Protein 4RKF (pdb70)

Sequence (343 aa):
QNFDYMMFKLLIIGNSSSVGKTSFLFRYADDDSSFTSAFVSTVGIDFKVKTVFRRHDKRVKLQIWDTAGLEERYRTITTAYYRGAMMGFILMMYDVTNEEDDSFNSVQQDWVTQIKKTYSSWDNAQVILVGNKCDMMEDDQQRVISFERGRQLADQLGVEFFETSAKENVNVKKAVFERLVDIICDKMQNFDYMMFKLLIIGNSSSVGKTSFLFRYADDSSFTSSAFVSSTVGIDFKVKTVFRRHDDKRVKLQQIWDTAGLERYRTITTTAYYRGAMMGFILMYDVTNEEDDSFNSVQDWVTQQIKTYSWDNAQVILVGNKCDMMEEDQRVISFERGRQLADQLGVEFFETSAKENVNVKAVFERLVDIICDKMS

Structure (mmCIF, N/CA/C/O backbone):
data_4RKF
#
_entry.id   4RKF
#
_cell.length_a   37.230
_cell.length_b   80.470
_cell.length_c   123.940
_cell.angle_alpha   90.00
_cell.angle_beta   90.00
_cell.angle_gamma   90.00
#
_symmetry.space_group_name_H-M   'P 21 21 21'
#
loop_
_entity.id
_entity.type
_entity.pdbx_description
1 polymer 'Ras-related protein Rab-3'
2 non-polymer 'PHOSPHOAMINOPHOSPHONIC ACID-GUANYLATE ESTER'
3 non-polymer 'MAGNESIUM ION'
4 non-polymer 'PENTAETHYLENE GLYCOL'
5 water water
#
loop_
_atom_site.group_PDB
_atom_site.id
_atom_site.type_symbol
_atom_site.label_atom_id
_atom_site.label_alt_id
_atom_site.label_comp_id
_atom_site.label_asym_id
_atom_site.label_entity_id
_atom_site.label_seq_id
_atom_site.pdbx_PDB_ins_code
_atom_site.Cartn_x
_atom_site.Cartn_y
_atom_site.Cartn_z
_atom_site.occupancy
_atom_site.B_iso_or_equiv
_atom_site.auth_seq_id
_atom_site.auth_comp_id
_atom_site.auth_asym_id
_atom_site.auth_atom_id
_atom_site.pdbx_PDB_model_num
ATOM 1 N N . GLN A 1 18 ? 12.830 30.559 123.895 1.00 60.31 16 GLN A N 1
ATOM 2 C CA . GLN A 1 18 ? 13.789 31.175 122.986 1.00 56.61 16 GLN A CA 1
ATOM 3 C C . GLN A 1 18 ? 15.097 30.383 122.933 1.00 51.98 16 GLN A C 1
ATOM 4 O O . GLN A 1 18 ? 15.712 30.250 121.873 1.00 53.44 16 GLN A O 1
ATOM 10 N N . ASN A 1 19 ? 15.515 29.850 124.077 1.00 42.20 17 ASN A N 1
ATOM 11 C CA . ASN A 1 19 ? 16.825 29.220 124.186 1.00 34.70 17 ASN A CA 1
ATOM 12 C C . ASN A 1 19 ? 16.847 27.745 123.834 1.00 31.22 17 ASN A C 1
ATOM 13 O O . ASN A 1 19 ? 17.917 27.156 123.711 1.00 36.13 17 ASN A O 1
ATOM 18 N N . PHE A 1 20 ? 15.677 27.129 123.707 1.00 29.27 18 PHE A N 1
ATOM 19 C CA . PHE A 1 20 ? 15.625 25.714 123.355 1.00 21.10 18 PHE A CA 1
ATOM 20 C C . PHE A 1 20 ? 14.460 25.459 122.405 1.00 19.14 18 PHE A C 1
ATOM 21 O O . PHE A 1 20 ? 13.568 26.297 122.272 1.00 22.14 18 PHE A O 1
ATOM 29 N N . ASP A 1 21 ? 14.489 24.302 121.752 1.00 16.79 19 ASP A N 1
ATOM 30 C CA . ASP A 1 21 ? 13.410 23.897 120.852 1.00 17.21 19 ASP A CA 1
ATOM 31 C C . ASP A 1 21 ? 12.434 22.959 121.530 1.00 18.00 19 ASP A C 1
ATOM 32 O O . ASP A 1 21 ? 11.246 22.944 121.196 1.00 18.15 19 ASP A O 1
ATOM 37 N N . TYR A 1 22 ? 12.947 22.175 122.474 1.00 14.35 20 TYR A N 1
ATOM 38 C CA . TYR A 1 22 ? 12.170 21.205 123.241 1.00 14.78 20 TYR A CA 1
ATOM 39 C C . TYR A 1 22 ? 12.632 21.220 124.673 1.00 16.50 20 TYR A C 1
ATOM 40 O O . TYR A 1 22 ? 13.814 21.463 124.951 1.00 16.38 20 TYR A O 1
ATOM 49 N N . MET A 1 23 ? 11.708 20.978 125.594 1.00 12.96 21 MET A N 1
ATOM 50 C CA A MET A 1 23 ? 12.074 20.786 126.982 0.31 13.42 21 MET A CA 1
ATOM 51 C CA B MET A 1 23 ? 12.069 20.799 126.990 0.69 12.68 21 MET A CA 1
ATOM 52 C C . MET A 1 23 ? 11.362 19.545 127.485 1.00 12.91 21 MET A C 1
ATOM 53 O O . MET A 1 23 ? 10.129 19.462 127.434 1.00 15.10 21 MET A O 1
ATOM 62 N N . PHE A 1 24 ? 12.142 18.569 127.933 1.00 11.13 22 PHE A N 1
ATOM 63 C CA . PHE A 1 24 ? 11.613 17.302 128.437 1.00 12.36 22 PHE A CA 1
ATOM 64 C C . PHE A 1 24 ? 11.958 17.124 129.906 1.00 10.35 22 PHE A C 1
ATOM 65 O O . PHE A 1 24 ? 13.124 17.225 130.309 1.00 12.16 22 PHE A O 1
ATOM 73 N N . LYS A 1 25 ? 10.942 16.812 130.689 1.00 9.54 23 LYS A N 1
ATOM 74 C CA . LYS A 1 25 ? 11.135 16.364 132.056 1.00 10.35 23 LYS A CA 1
ATOM 75 C C . LYS A 1 25 ? 11.358 14.862 132.072 1.00 11.76 23 LYS A C 1
ATOM 76 O O . LYS A 1 25 ? 10.545 14.106 131.519 1.00 10.71 23 LYS A O 1
ATOM 82 N N . LEU A 1 26 ? 12.472 14.421 132.654 1.00 10.10 24 LEU A N 1
ATOM 83 C CA . LEU A 1 26 ? 12.788 13.004 132.736 1.00 10.03 24 LEU A CA 1
ATOM 84 C C . LEU A 1 26 ? 12.883 12.589 134.192 1.00 10.88 24 LEU A C 1
ATOM 85 O O . LEU A 1 26 ? 13.402 13.361 134.996 1.00 11.68 24 LEU A O 1
ATOM 90 N N . LEU A 1 27 ? 12.419 11.381 134.531 1.00 8.93 25 LEU A N 1
ATOM 91 C CA . LEU A 1 27 ? 12.599 10.872 135.904 1.00 6.30 25 LEU A CA 1
ATOM 92 C C . LEU A 1 27 ? 13.440 9.607 135.902 1.00 9.37 25 LEU A C 1
ATOM 93 O O . LEU A 1 27 ? 13.292 8.778 135.000 1.00 9.92 25 LEU A O 1
ATOM 98 N N . ILE A 1 28 ? 14.320 9.467 136.897 1.00 8.52 26 ILE A N 1
ATOM 99 C CA . ILE A 1 28 ? 15.080 8.224 137.094 1.00 6.79 26 ILE A CA 1
ATOM 100 C C . ILE A 1 28 ? 14.467 7.568 138.334 1.00 6.02 26 ILE A C 1
ATOM 101 O O . ILE A 1 28 ? 14.442 8.189 139.407 1.00 8.54 26 ILE A O 1
ATOM 106 N N . ILE A 1 29 ? 13.924 6.361 138.174 1.00 7.14 27 ILE A N 1
ATOM 107 C CA . ILE A 1 29 ? 13.221 5.658 139.246 1.00 7.94 27 ILE A CA 1
ATOM 108 C C . ILE A 1 29 ? 13.762 4.245 139.393 1.00 6.24 27 ILE A C 1
ATOM 109 O O . ILE A 1 29 ? 14.449 3.727 138.493 1.00 8.92 27 ILE A O 1
ATOM 114 N N . GLY A 1 30 ? 13.451 3.616 140.531 1.00 7.09 28 GLY A N 1
ATOM 115 C CA . GLY A 1 30 ? 13.969 2.278 140.816 1.00 7.25 28 GLY A CA 1
ATOM 116 C C . GLY A 1 30 ? 14.315 2.139 142.277 1.00 7.32 28 GLY A C 1
ATOM 117 O O . GLY A 1 30 ? 14.332 3.128 142.994 1.00 8.22 28 GLY A O 1
ATOM 118 N N . ASN A 1 31 ? 14.565 0.908 142.712 1.00 7.35 29 ASN A N 1
ATOM 119 C CA . ASN A 1 31 ? 14.792 0.649 144.132 1.00 8.27 29 ASN A CA 1
ATOM 120 C C . ASN A 1 31 ? 15.968 1.434 144.717 1.00 7.21 29 ASN A C 1
ATOM 121 O O . ASN A 1 31 ? 16.913 1.817 144.001 1.00 7.82 29 ASN A O 1
ATOM 126 N N . SER A 1 32 ? 15.924 1.662 146.031 1.00 8.00 30 SER A N 1
ATOM 127 C CA . SER A 1 32 ? 17.082 2.251 146.694 1.00 8.23 30 SER A CA 1
ATOM 128 C C . SER A 1 32 ? 18.367 1.405 146.468 1.00 7.82 30 SER A C 1
ATOM 129 O O . SER A 1 32 ? 18.322 0.170 146.561 1.00 11.11 30 SER A O 1
ATOM 132 N N . SER A 1 33 ? 19.473 2.135 146.168 1.00 8.02 31 SER A N 1
ATOM 133 C CA A SER A 1 33 ? 20.859 1.638 146.000 0.94 7.63 31 SER A CA 1
ATOM 134 C CA B SER A 1 33 ? 20.847 1.616 146.013 0.06 9.23 31 SER A CA 1
ATOM 135 C C . SER A 1 33 ? 21.201 1.137 144.601 1.00 8.69 31 SER A C 1
ATOM 136 O O . SER A 1 33 ? 22.332 0.704 144.376 1.00 10.37 31 SER A O 1
ATOM 141 N N . VAL A 1 34 ? 20.257 1.223 143.653 1.00 7.81 32 VAL A N 1
ATOM 142 C CA . VAL A 1 34 ? 20.559 0.676 142.316 1.00 7.81 32 VAL A CA 1
ATOM 143 C C . VAL A 1 34 ? 21.502 1.554 141.501 1.00 8.78 32 VAL A C 1
ATOM 144 O O . VAL A 1 34 ? 22.092 1.074 140.535 1.00 8.45 32 VAL A O 1
ATOM 148 N N . GLY A 1 35 ? 21.650 2.810 141.911 1.00 8.48 33 GLY A N 1
ATOM 149 C CA . GLY A 1 35 ? 22.634 3.714 141.318 1.00 6.94 33 GLY A CA 1
ATOM 150 C C . GLY A 1 35 ? 22.021 4.894 140.570 1.00 7.25 33 GLY A C 1
ATOM 151 O O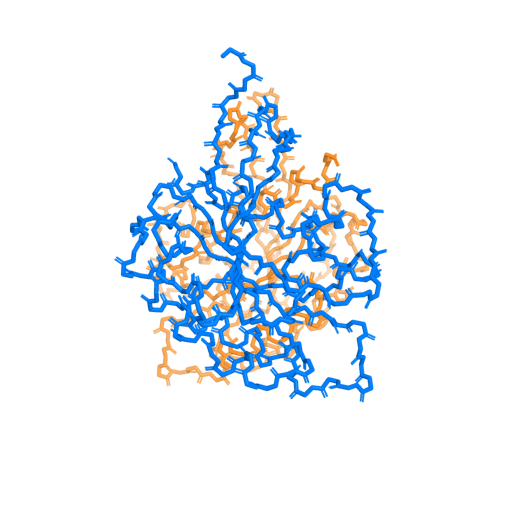 . GLY A 1 35 ? 22.644 5.415 139.641 1.00 7.94 33 GLY A O 1
ATOM 152 N N . LYS A 1 36 ? 20.815 5.328 140.941 1.00 8.02 34 LYS A N 1
ATOM 153 C CA . LYS A 1 36 ? 20.131 6.414 140.225 1.00 8.16 34 LYS A CA 1
ATOM 154 C C . LYS A 1 36 ? 20.876 7.744 140.331 1.00 7.95 34 LYS A C 1
ATOM 155 O O . LYS A 1 36 ? 21.135 8.408 139.307 1.00 7.18 34 LYS A O 1
ATOM 161 N N . THR A 1 37 ? 21.243 8.114 141.547 1.00 8.41 35 THR A N 1
ATOM 162 C CA . THR A 1 37 ? 22.005 9.342 141.761 1.00 7.65 35 THR A CA 1
ATOM 163 C C . THR A 1 37 ? 23.345 9.256 141.036 1.00 7.48 35 THR A C 1
ATOM 164 O O . THR A 1 37 ? 23.788 10.218 140.401 1.00 8.69 35 THR A O 1
ATOM 168 N N . SER A 1 38 ? 23.989 8.094 141.127 1.00 8.02 36 SER A N 1
ATOM 169 C CA . SER A 1 38 ? 25.264 7.918 140.435 1.00 7.30 36 SER A CA 1
ATOM 170 C C . SER A 1 38 ? 25.117 8.047 138.925 1.00 7.14 36 SER A C 1
ATOM 171 O O . SER A 1 38 ? 26.003 8.573 138.250 1.00 8.81 36 SER A O 1
ATOM 174 N N . PHE A 1 39 ? 23.997 7.557 138.397 1.00 9.26 37 PHE A N 1
ATOM 175 C CA . PHE A 1 39 ? 23.729 7.655 136.964 1.00 9.25 37 PHE A CA 1
ATOM 176 C C . PHE A 1 39 ? 23.686 9.122 136.550 1.00 8.32 37 PHE A C 1
ATOM 177 O O . PHE A 1 39 ? 24.315 9.524 135.565 1.00 9.59 37 PHE A O 1
ATOM 185 N N . LEU A 1 40 ? 22.897 9.910 137.284 1.00 9.03 38 LEU A N 1
ATOM 186 C CA . LEU A 1 40 ? 22.770 11.325 136.968 1.00 11.34 38 LEU A CA 1
ATOM 187 C C . LEU A 1 40 ? 24.101 12.069 137.147 1.00 10.35 38 LEU A C 1
ATOM 188 O O . LEU A 1 40 ? 24.472 12.863 136.286 1.00 11.11 38 LEU A O 1
ATOM 193 N N . PHE A 1 41 ? 24.838 11.766 138.224 1.00 8.80 39 PHE A N 1
ATOM 194 C CA . PHE A 1 41 ? 26.164 12.367 138.510 1.00 11.74 39 PHE A CA 1
ATOM 195 C C . PHE A 1 41 ? 27.150 12.085 137.368 1.00 11.43 39 PHE A C 1
ATOM 196 O O . PHE A 1 41 ? 27.921 12.951 136.955 1.00 12.79 39 PHE A O 1
ATOM 204 N N . ARG A 1 42 ? 27.115 10.864 136.850 1.00 9.91 40 ARG A N 1
ATOM 205 C CA . ARG A 1 42 ? 28.018 10.517 135.753 1.00 11.29 40 ARG A CA 1
ATOM 206 C C . ARG A 1 42 ? 27.618 11.263 134.474 1.00 9.59 40 ARG A C 1
ATOM 207 O O . ARG A 1 42 ? 28.476 11.845 133.777 1.00 11.61 40 ARG A O 1
ATOM 215 N N . TYR A 1 43 ? 26.320 11.304 134.196 1.00 10.13 41 TYR A N 1
ATOM 216 C CA . TYR A 1 43 ? 25.865 11.970 132.964 1.00 10.11 41 TYR A CA 1
ATOM 217 C C . TYR A 1 43 ? 26.133 13.469 132.983 1.00 11.84 41 TYR A C 1
ATOM 218 O O . TYR A 1 43 ? 26.630 14.056 132.032 1.00 13.20 41 TYR A O 1
ATOM 227 N N . ALA A 1 44 ? 25.786 14.099 134.097 1.00 11.25 42 ALA A N 1
ATOM 228 C CA . ALA A 1 44 ? 25.841 15.548 134.175 1.00 13.01 42 ALA A CA 1
ATOM 229 C C . ALA A 1 44 ? 27.233 16.087 134.469 1.00 13.60 42 ALA A C 1
ATOM 230 O O . ALA A 1 44 ? 27.644 17.092 133.895 1.00 16.41 42 ALA A O 1
ATOM 232 N N A ASP A 1 45 ? 27.952 15.410 135.360 0.46 14.75 43 ASP A N 1
ATOM 233 N N B ASP A 1 45 ? 27.949 15.430 135.379 0.54 14.98 43 ASP A N 1
ATOM 234 C CA A ASP A 1 45 ? 29.212 15.936 135.881 0.46 15.67 43 ASP A CA 1
ATOM 235 C CA B ASP A 1 45 ? 29.223 15.960 135.871 0.54 15.54 43 ASP A CA 1
ATOM 236 C C A ASP A 1 45 ? 30.424 15.074 135.548 0.46 16.15 43 ASP A C 1
ATOM 237 C C B ASP A 1 45 ? 30.433 15.097 135.506 0.54 16.28 43 ASP A C 1
ATOM 238 O O A ASP A 1 45 ? 31.556 15.436 135.877 0.46 17.93 43 ASP A O 1
ATOM 239 O O B ASP A 1 45 ? 31.574 15.477 135.781 0.54 17.85 43 ASP A O 1
ATOM 248 N N . ASP A 1 46 ? 30.187 13.941 134.891 1.00 14.82 44 ASP A N 1
ATOM 249 C CA . ASP A 1 46 ? 31.265 12.952 134.621 1.00 15.31 44 ASP A CA 1
ATOM 250 C C . ASP A 1 46 ? 32.047 12.620 135.897 1.00 17.93 44 ASP A C 1
ATOM 251 O O . ASP A 1 46 ? 33.285 12.511 135.894 1.00 16.45 44 ASP A O 1
ATOM 256 N N . SER A 1 47 ? 31.301 12.438 136.975 1.00 15.18 45 SER A N 1
ATOM 257 C CA A SER A 1 47 ? 31.876 12.097 138.270 0.43 16.10 45 SER A CA 1
ATOM 258 C CA B SER A 1 47 ? 31.880 12.088 138.264 0.57 16.28 45 SER A CA 1
ATOM 259 C C . SER A 1 47 ? 31.261 10.822 138.835 1.00 15.40 45 SER A C 1
ATOM 260 O O . SER A 1 47 ? 30.206 10.365 138.372 1.00 14.94 45 SER A O 1
ATOM 265 N N . PHE A 1 48 ? 31.930 10.268 139.844 1.00 13.23 46 PHE A N 1
ATOM 266 C CA . PHE A 1 48 ? 31.483 9.081 140.550 1.00 11.19 46 PHE A CA 1
ATOM 267 C C . PHE A 1 48 ? 31.961 9.141 141.984 1.00 11.50 46 PHE A C 1
ATOM 268 O O . PHE A 1 48 ? 33.105 9.559 142.244 1.00 17.14 46 PHE A O 1
ATOM 276 N N . THR A 1 49 ? 31.112 8.691 142.900 1.00 12.62 47 THR A N 1
ATOM 277 C CA . THR A 1 49 ? 31.562 8.404 144.254 1.00 13.12 47 THR A CA 1
ATOM 278 C C . THR A 1 49 ? 31.129 7.005 144.670 1.00 12.19 47 THR A C 1
ATOM 279 O O . THR A 1 49 ? 30.032 6.542 144.339 1.00 12.79 47 THR A O 1
ATOM 283 N N . SER A 1 50 ? 32.003 6.331 145.410 1.00 13.29 48 SER A N 1
ATOM 284 C CA . SER A 1 50 ? 31.690 5.020 145.971 1.00 11.65 48 SER A CA 1
ATOM 285 C C . SER A 1 50 ? 30.762 5.125 147.184 1.00 11.80 48 SER A C 1
ATOM 286 O O . SER A 1 50 ? 30.193 4.125 147.602 1.00 14.22 48 SER A O 1
ATOM 289 N N . ALA A 1 51 ? 30.629 6.319 147.749 1.00 14.64 49 ALA A N 1
ATOM 290 C CA . ALA A 1 51 ? 29.782 6.491 148.939 1.00 12.63 49 ALA A CA 1
ATOM 291 C C . ALA A 1 51 ? 28.317 6.255 148.575 1.00 13.81 49 ALA A C 1
ATOM 292 O O . ALA A 1 51 ? 27.864 6.601 147.465 1.00 14.81 49 ALA A O 1
ATOM 294 N N . PHE A 1 52 ? 27.573 5.656 149.499 1.00 13.45 50 PHE A N 1
ATOM 295 C CA . PHE A 1 52 ? 26.139 5.475 149.316 1.00 13.26 50 PHE A CA 1
ATOM 296 C C . PHE A 1 52 ? 25.428 6.386 150.306 1.00 15.19 50 PHE A C 1
ATOM 297 O O . PHE A 1 52 ? 25.329 6.088 151.491 1.00 15.40 50 PHE A O 1
ATOM 305 N N . VAL A 1 53 ? 24.947 7.508 149.809 1.00 11.19 51 VAL A N 1
ATOM 306 C CA . VAL A 1 53 ? 24.142 8.420 150.611 1.00 11.67 51 VAL A CA 1
ATOM 307 C C . VAL A 1 53 ? 22.768 8.463 149.964 1.00 10.71 51 VAL A C 1
ATOM 308 O O . VAL A 1 53 ? 22.619 9.006 148.865 1.00 11.14 51 VAL A O 1
ATOM 312 N N . SER A 1 54 ? 21.768 7.867 150.608 1.00 11.01 52 SER A N 1
ATOM 313 C CA . SER A 1 54 ? 20.422 7.833 150.001 1.00 9.78 52 SER A CA 1
ATOM 314 C C . SER A 1 54 ? 19.868 9.223 149.764 1.00 10.89 52 SER A C 1
ATOM 315 O O . SER A 1 54 ? 20.057 10.133 150.565 1.00 12.94 52 SER A O 1
ATOM 318 N N . THR A 1 55 ? 19.175 9.354 148.639 1.00 8.88 53 THR A N 1
ATOM 319 C CA . THR A 1 55 ? 18.446 10.552 148.275 1.00 9.32 53 THR A CA 1
ATOM 320 C C . THR A 1 55 ? 17.206 10.730 149.138 1.00 10.02 53 THR A C 1
ATOM 321 O O . THR A 1 55 ? 16.494 9.770 149.404 1.00 12.13 53 THR A O 1
ATOM 325 N N . VAL A 1 56 ? 17.011 11.962 149.612 1.00 11.48 54 VAL A N 1
ATOM 326 C CA . VAL A 1 56 ? 15.817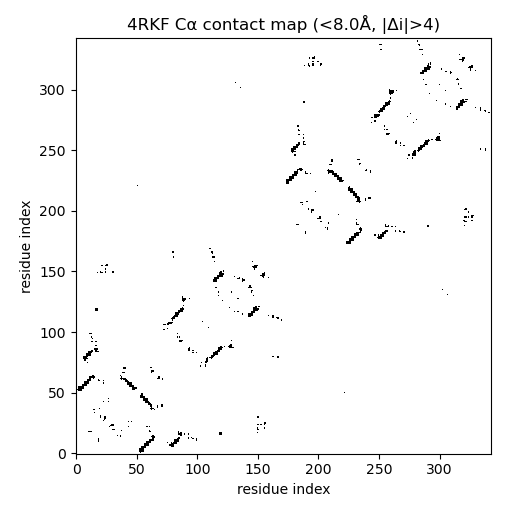 12.365 150.346 1.00 13.62 54 VAL A CA 1
ATOM 327 C C . VAL A 1 56 ? 14.866 13.053 149.388 1.00 14.93 54 VAL A C 1
ATOM 328 O O . VAL A 1 56 ? 15.212 14.072 148.777 1.00 14.70 54 VAL A O 1
ATOM 332 N N . GLY A 1 57 ? 13.682 12.484 149.210 1.00 11.85 55 GLY A N 1
ATOM 333 C CA . GLY A 1 57 ? 12.678 13.126 148.374 1.00 12.14 55 GLY A CA 1
ATOM 334 C C . GLY A 1 57 ? 13.062 13.099 146.902 1.00 12.09 55 GLY A C 1
ATOM 335 O O . GLY A 1 57 ? 13.198 12.028 146.289 1.00 12.42 55 GLY A O 1
ATOM 336 N N . ILE A 1 58 ? 13.296 14.273 146.328 1.00 17.61 56 ILE A N 1
ATOM 337 C CA . ILE A 1 58 ? 13.612 14.338 144.907 1.00 16.31 56 ILE A CA 1
ATOM 338 C C . ILE A 1 58 ? 14.532 15.525 144.637 1.00 23.56 56 ILE A C 1
ATOM 339 O O . ILE A 1 58 ? 14.483 16.527 145.349 1.00 25.18 56 ILE A O 1
ATOM 344 N N . ASP A 1 59 ? 15.398 15.391 143.634 1.00 16.69 57 ASP A N 1
ATOM 345 C CA . ASP A 1 59 ? 16.402 16.396 143.297 1.00 18.49 57 ASP A CA 1
ATOM 346 C C . ASP A 1 59 ? 16.410 16.474 141.776 1.00 15.66 5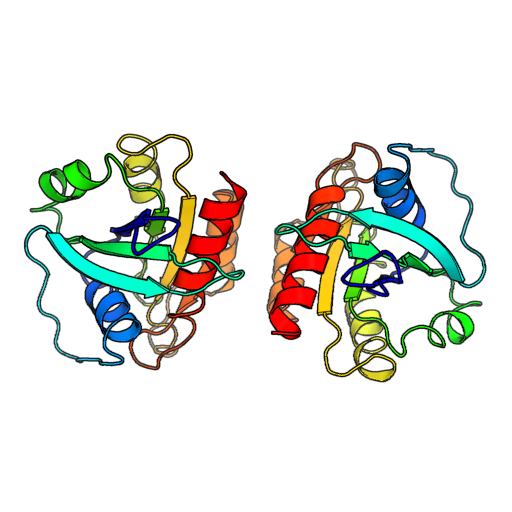7 ASP A C 1
ATOM 347 O O . ASP A 1 59 ? 15.864 15.583 141.134 1.00 14.36 57 ASP A O 1
ATOM 352 N N . PHE A 1 60 ? 16.964 17.532 141.193 1.00 16.02 58 PHE A N 1
ATOM 353 C CA . PHE A 1 60 ? 17.059 17.559 139.738 1.00 15.04 58 PHE A CA 1
ATOM 354 C C . PHE A 1 60 ? 18.284 18.292 139.275 1.00 18.27 58 PHE A C 1
ATOM 355 O O . PHE A 1 60 ? 18.867 19.122 139.991 1.00 20.04 58 PHE A O 1
ATOM 363 N N . LYS A 1 61 ? 18.669 17.961 138.051 1.00 15.33 59 LYS A N 1
ATOM 364 C CA . LYS A 1 61 ? 19.694 18.677 137.334 1.00 16.30 59 LYS A CA 1
ATOM 365 C C . LYS A 1 61 ? 19.157 19.027 135.969 1.00 17.07 59 LYS A C 1
ATOM 366 O O . LYS A 1 61 ? 18.297 18.320 135.433 1.00 14.88 59 LYS A O 1
ATOM 372 N N . VAL A 1 62 ? 19.667 20.115 135.415 1.00 16.57 60 VAL A N 1
ATOM 373 C CA . VAL A 1 62 ? 19.316 20.516 134.064 1.00 16.16 60 VAL A CA 1
ATOM 374 C C . VAL A 1 62 ? 20.518 20.325 133.141 1.00 16.66 60 VAL A C 1
ATOM 375 O O . VAL A 1 62 ? 21.669 20.658 133.498 1.00 19.44 60 VAL A O 1
ATOM 379 N N . LYS A 1 63 ? 20.265 19.807 131.947 1.00 16.74 61 LYS A N 1
ATOM 380 C CA . LYS A 1 63 ? 21.320 19.666 130.953 1.00 16.93 61 LYS A CA 1
ATOM 381 C C . LYS A 1 63 ? 20.740 19.886 129.572 1.00 15.91 61 LYS A C 1
ATOM 382 O O . LYS A 1 63 ? 19.674 19.368 129.251 1.00 16.74 61 LYS A O 1
ATOM 388 N N . THR A 1 64 ? 21.446 20.651 128.756 1.00 19.47 62 THR A N 1
ATOM 389 C CA . THR A 1 64 ? 20.970 20.869 127.404 1.00 21.26 62 THR A CA 1
ATOM 390 C C . THR A 1 64 ? 21.780 20.035 126.441 1.00 20.19 62 THR A C 1
ATOM 391 O O . THR A 1 64 ? 23.007 20.015 126.504 1.00 25.87 62 THR A O 1
ATOM 395 N N . VAL A 1 65 ? 21.080 19.307 125.578 1.00 20.71 63 VAL A N 1
ATOM 396 C CA . VAL A 1 65 ? 21.738 18.566 124.517 1.00 22.27 63 VAL A CA 1
ATOM 397 C C . VAL A 1 65 ? 21.302 19.013 123.141 1.00 19.69 63 VAL A C 1
ATOM 398 O O . VAL A 1 65 ? 20.237 19.622 122.969 1.00 18.93 63 VAL A O 1
ATOM 402 N N . PHE A 1 66 ? 22.143 18.691 122.166 1.00 19.32 64 PHE A N 1
ATOM 403 C CA . PHE A 1 66 ? 21.934 19.095 120.798 1.00 19.27 64 PHE A CA 1
ATOM 404 C C . PHE A 1 66 ? 21.743 17.855 119.940 1.00 21.09 64 PHE A C 1
ATOM 405 O O . PHE A 1 66 ? 22.592 16.973 119.904 1.00 27.04 64 PHE A O 1
ATOM 413 N N . ARG A 1 67 ? 20.600 17.811 119.268 1.0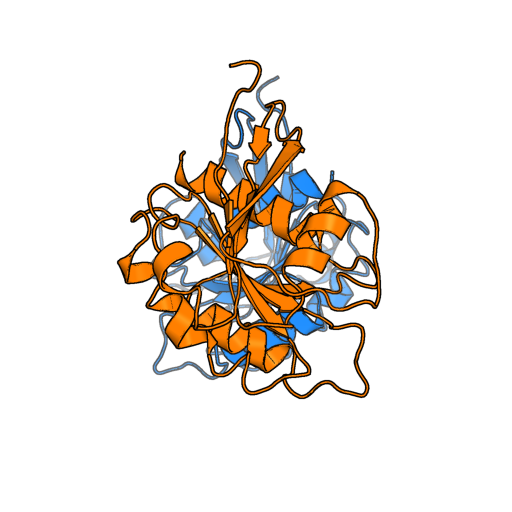0 21.94 65 ARG A N 1
ATOM 414 C CA A ARG A 1 67 ? 20.177 16.655 118.495 0.62 25.48 65 ARG A CA 1
ATOM 415 C CA B ARG A 1 67 ? 20.187 16.644 118.487 0.38 25.42 65 ARG A CA 1
ATOM 416 C C . ARG A 1 67 ? 19.436 17.107 117.248 1.00 25.72 65 ARG A C 1
ATOM 417 O O . ARG A 1 67 ? 18.483 17.867 117.357 1.00 22.26 65 ARG A O 1
ATOM 432 N N . HIS A 1 68 ? 19.859 16.642 116.075 1.00 24.56 66 HIS A N 1
ATOM 433 C CA . HIS A 1 68 ? 19.187 16.997 114.823 1.00 27.78 66 HIS A CA 1
ATOM 434 C C . HIS A 1 68 ? 18.969 18.494 114.656 1.00 28.18 66 HIS A C 1
ATOM 435 O O . HIS A 1 68 ? 17.882 18.942 114.265 1.00 30.57 66 HIS A O 1
ATOM 442 N N . ASP A 1 69 ? 20.014 19.258 114.960 1.00 27.97 67 ASP A N 1
ATOM 443 C CA . ASP A 1 69 ? 19.990 20.711 114.873 1.00 28.69 67 ASP A CA 1
ATOM 444 C C . ASP A 1 69 ? 18.882 21.311 115.712 1.00 20.40 67 ASP A C 1
ATOM 445 O O . ASP A 1 69 ? 18.353 22.373 115.368 1.00 22.69 67 ASP A O 1
ATOM 450 N N . LYS A 1 70 ? 18.538 20.616 116.793 1.00 18.98 68 LYS A N 1
ATOM 451 C CA . LYS A 1 70 ? 17.627 21.141 117.796 1.00 17.58 68 LYS A CA 1
ATOM 452 C C . LYS A 1 70 ? 18.290 21.176 119.167 1.00 16.70 68 LYS A C 1
ATOM 453 O O . LYS A 1 70 ? 19.185 20.381 119.455 1.00 18.95 68 LYS A O 1
ATOM 459 N N . ARG A 1 71 ? 17.831 22.108 119.993 1.00 16.42 69 ARG A N 1
ATOM 460 C CA . ARG A 1 71 ? 18.260 22.243 121.378 1.00 16.38 69 ARG A CA 1
ATOM 461 C C . ARG A 1 71 ? 17.214 21.603 122.257 1.00 16.09 69 ARG A C 1
ATOM 462 O O . ARG A 1 71 ? 16.050 22.034 122.267 1.00 15.71 69 ARG A O 1
ATOM 470 N N . VAL A 1 72 ? 17.606 20.556 122.976 1.00 16.14 70 VAL A N 1
ATOM 471 C CA . VAL A 1 72 ? 16.685 19.854 123.866 1.00 13.70 70 VAL A CA 1
ATOM 472 C C . VAL A 1 72 ? 17.134 20.092 125.298 1.00 13.46 70 VAL A C 1
ATOM 473 O O . VAL A 1 72 ? 18.219 19.661 125.719 1.00 16.37 70 VAL A O 1
ATOM 477 N N . LYS A 1 73 ? 16.334 20.840 126.035 1.00 11.84 71 LYS A N 1
ATOM 478 C CA . LYS A 1 73 ? 16.614 21.045 127.446 1.00 13.27 71 LYS A CA 1
ATOM 479 C C . LYS A 1 73 ? 16.048 19.894 128.279 1.00 14.51 71 LYS A C 1
ATOM 480 O O . LYS A 1 73 ? 14.851 19.600 128.198 1.00 14.19 71 LYS A O 1
ATOM 486 N N . LEU A 1 74 ? 16.908 19.219 129.040 1.00 12.84 72 LEU A N 1
ATOM 487 C CA . LEU A 1 74 ? 16.435 18.121 129.893 1.00 9.44 72 LEU A CA 1
ATOM 488 C C . LEU A 1 74 ? 16.402 18.567 131.343 1.00 9.30 72 LEU A C 1
ATOM 489 O O . LEU A 1 74 ? 17.397 19.039 131.890 1.00 13.25 72 LEU A O 1
ATOM 494 N N . GLN A 1 75 ? 15.240 18.438 131.953 1.00 9.32 73 GLN A N 1
ATOM 495 C CA . GLN A 1 75 ? 15.131 18.627 133.394 1.00 11.46 73 GLN A CA 1
ATOM 496 C C . GLN A 1 75 ? 15.018 17.234 133.975 1.00 10.96 73 GLN A C 1
ATOM 497 O O . GLN A 1 75 ? 13.976 16.561 133.829 1.00 10.64 73 GLN A O 1
ATOM 503 N N . ILE A 1 76 ? 16.110 16.780 134.591 1.00 8.50 74 ILE A N 1
ATOM 504 C CA . ILE A 1 76 ? 16.248 15.392 134.994 1.00 9.26 74 ILE A CA 1
ATOM 505 C C . ILE A 1 76 ? 16.106 15.244 136.494 1.00 10.22 74 ILE A C 1
ATOM 506 O O . ILE A 1 76 ? 16.928 15.768 137.252 1.00 11.12 74 ILE A O 1
ATOM 511 N N . TRP A 1 77 ? 15.049 14.557 136.903 1.00 8.74 75 TRP A N 1
ATOM 512 C CA . TRP A 1 77 ? 14.708 14.387 138.313 1.00 8.21 75 TRP A CA 1
ATOM 513 C C . TRP A 1 77 ? 15.205 13.047 138.819 1.00 10.14 75 TRP A C 1
ATOM 514 O O . TRP A 1 77 ? 14.848 11.983 138.287 1.00 10.58 75 TRP A O 1
ATOM 525 N N . ASP A 1 78 ? 15.996 13.121 139.888 1.00 10.31 76 ASP A N 1
ATOM 526 C CA . ASP A 1 78 ? 16.574 11.967 140.555 1.00 7.48 76 ASP A CA 1
ATOM 527 C C . ASP A 1 78 ? 15.718 11.639 141.758 1.00 7.67 76 ASP A C 1
ATOM 528 O O . ASP A 1 78 ? 15.708 12.388 142.732 1.00 12.66 76 ASP A O 1
ATOM 533 N N . THR A 1 79 ? 14.957 10.559 141.673 1.00 8.04 77 THR A N 1
ATOM 534 C CA . THR A 1 79 ? 14.023 10.221 142.746 1.00 8.58 77 THR A CA 1
ATOM 535 C C . THR A 1 79 ? 14.663 9.354 143.809 1.00 8.15 77 THR A C 1
ATOM 536 O O . THR A 1 79 ? 15.528 8.529 143.549 1.00 9.56 77 THR A O 1
ATOM 540 N N . ALA A 1 80 ? 14.219 9.534 145.045 1.00 8.98 78 ALA A N 1
ATOM 541 C CA . ALA A 1 80 ? 14.557 8.579 146.078 1.00 8.80 78 ALA A CA 1
ATOM 542 C C . ALA A 1 80 ? 13.920 7.242 145.795 1.00 10.94 78 ALA A C 1
ATOM 543 O O . ALA A 1 80 ? 12.732 7.184 145.466 1.00 11.55 78 ALA A O 1
ATOM 545 N N . GLY A 1 81 ? 14.684 6.164 145.957 1.00 9.56 79 GLY A N 1
ATOM 546 C CA . GLY A 1 81 ? 14.134 4.824 145.866 1.00 10.12 79 GLY A CA 1
ATOM 547 C C . GLY A 1 81 ? 13.526 4.295 147.164 1.00 9.33 79 GLY A C 1
ATOM 548 O O . GLY A 1 81 ? 12.726 3.358 147.124 1.00 10.90 79 GLY A O 1
ATOM 549 N N . LEU A 1 82 ? 13.925 4.864 148.297 1.00 8.59 80 LEU A N 1
ATOM 550 C CA . LEU A 1 82 ? 13.420 4.387 149.589 1.00 8.58 80 LEU A CA 1
ATOM 551 C C . LEU A 1 82 ? 11.898 4.543 149.671 1.00 10.19 80 LEU A C 1
ATOM 552 O O . LEU A 1 82 ? 11.353 5.577 149.248 1.00 10.74 80 LEU A O 1
ATOM 557 N N . GLU A 1 83 ? 11.242 3.525 150.215 1.00 10.73 81 GLU A N 1
ATOM 558 C CA A GLU A 1 83 ? 9.772 3.515 150.303 0.51 11.15 81 GLU A CA 1
ATOM 559 C CA B GLU A 1 83 ? 9.777 3.479 150.348 0.49 12.49 81 GLU A CA 1
ATOM 560 C C . GLU A 1 83 ? 9.200 4.707 151.047 1.00 10.57 81 GLU A C 1
ATOM 561 O O . GLU A 1 83 ? 8.089 5.148 150.758 1.00 12.18 81 GLU A O 1
ATOM 572 N N . ARG A 1 84 ? 9.954 5.225 152.009 1.00 12.78 82 ARG A N 1
ATOM 573 C CA . ARG A 1 84 ? 9.552 6.411 152.747 1.00 13.53 82 ARG A CA 1
ATOM 574 C C . ARG A 1 84 ? 9.162 7.578 151.834 1.00 9.91 82 ARG A C 1
ATOM 575 O O . ARG A 1 84 ? 8.279 8.394 152.190 1.00 12.84 82 ARG A O 1
ATOM 583 N N . TYR A 1 85 ? 9.787 7.648 150.655 1.00 10.11 83 TYR A N 1
ATOM 584 C CA . TYR A 1 85 ? 9.553 8.782 149.758 1.00 9.11 83 TYR A CA 1
ATOM 585 C C . TYR A 1 85 ? 8.724 8.392 148.541 1.00 9.95 83 TYR A C 1
ATOM 586 O O . TYR A 1 85 ? 8.693 9.116 147.552 1.00 10.57 83 TYR A O 1
ATOM 595 N N . ARG A 1 86 ? 8.037 7.262 148.614 1.00 10.11 84 ARG A N 1
ATOM 596 C CA . ARG A 1 86 ? 7.325 6.782 147.429 1.00 10.79 84 ARG A CA 1
ATOM 597 C C . ARG A 1 86 ? 6.234 7.767 146.985 1.00 9.71 84 ARG A C 1
ATOM 598 O O . ARG A 1 86 ? 6.093 8.043 145.783 1.00 11.65 84 ARG A O 1
ATOM 606 N N . THR A 1 87 ? 5.486 8.340 147.926 1.00 10.17 85 THR A N 1
ATOM 607 C CA . THR A 1 87 ? 4.378 9.192 147.520 1.00 12.69 85 THR A CA 1
ATOM 608 C C . THR A 1 87 ? 4.868 10.514 146.921 1.00 11.69 85 THR A C 1
ATOM 609 O O . THR A 1 87 ? 4.383 10.936 145.868 1.00 14.30 85 THR A O 1
ATOM 613 N N . ILE A 1 88 ? 5.848 11.169 147.551 1.00 11.04 86 ILE A N 1
ATOM 614 C CA . ILE A 1 88 ? 6.286 12.465 147.039 1.00 11.63 86 ILE A CA 1
ATOM 615 C C . ILE A 1 88 ? 7.014 12.305 145.705 1.00 13.74 86 ILE A C 1
ATOM 616 O O . ILE A 1 88 ? 6.856 13.141 144.807 1.00 14.76 86 ILE A O 1
ATOM 621 N N . THR A 1 89 ? 7.775 11.229 145.525 1.00 10.76 87 THR A N 1
ATOM 622 C CA . THR A 1 89 ? 8.428 11.057 144.208 1.00 9.79 87 THR A CA 1
ATOM 623 C C . THR A 1 89 ? 7.384 10.773 143.119 1.00 11.70 87 THR A C 1
ATOM 624 O O . THR A 1 89 ? 7.500 11.257 141.998 1.00 11.89 87 THR A O 1
ATOM 628 N N . THR A 1 90 ? 6.356 10.011 143.462 1.00 11.22 88 THR A N 1
ATOM 629 C CA . THR A 1 90 ? 5.319 9.658 142.510 1.00 11.14 88 THR A CA 1
ATOM 630 C C . THR A 1 90 ? 4.526 10.894 142.067 1.00 10.65 88 THR A C 1
ATOM 631 O O . THR A 1 90 ? 4.093 10.988 140.907 1.00 12.83 88 THR A O 1
ATOM 635 N N . ALA A 1 91 ? 4.410 11.889 142.944 1.00 13.73 89 ALA A N 1
ATOM 636 C CA . ALA A 1 91 ? 3.770 13.161 142.570 1.00 15.45 89 ALA A CA 1
ATOM 637 C C . ALA A 1 91 ? 4.468 13.846 141.400 1.00 13.63 89 ALA A C 1
ATOM 638 O O . ALA A 1 91 ? 3.848 14.614 140.666 1.00 16.45 89 ALA A O 1
ATOM 640 N N . TYR A 1 92 ? 5.754 13.555 141.201 1.00 14.61 90 TYR A N 1
ATOM 641 C CA . TYR A 1 92 ? 6.502 14.208 140.137 1.00 13.24 90 TYR A CA 1
ATOM 642 C C . TYR A 1 92 ? 6.457 13.422 138.838 1.00 14.99 90 TYR A C 1
ATOM 643 O O . TYR A 1 92 ? 7.015 13.849 137.822 1.00 13.51 90 TYR A O 1
ATOM 652 N N . TYR A 1 93 ? 5.775 12.284 138.837 1.00 13.81 91 TYR A N 1
ATOM 653 C CA . TYR A 1 93 ? 5.619 11.551 137.575 1.00 11.54 91 TYR A CA 1
ATOM 654 C C . TYR A 1 93 ? 4.745 12.324 136.600 1.00 12.74 91 TYR A C 1
ATOM 655 O O . TYR A 1 93 ? 4.913 12.182 135.398 1.00 14.57 91 TYR A O 1
ATOM 664 N N . ARG A 1 94 ? 3.826 13.127 137.151 1.00 18.24 92 ARG A N 1
ATOM 665 C CA . ARG A 1 94 ? 2.938 13.993 136.391 1.00 19.76 92 ARG A CA 1
ATOM 666 C C . ARG A 1 94 ? 3.756 14.984 135.563 1.00 18.84 92 ARG A C 1
ATOM 667 O O . ARG A 1 94 ? 4.605 15.701 136.104 1.00 20.67 92 ARG A O 1
ATOM 675 N N . GLY A 1 95 ? 3.552 14.983 134.243 1.00 17.85 93 GLY A N 1
ATOM 676 C CA . GLY A 1 95 ? 4.303 15.879 133.370 1.00 16.47 93 GLY A CA 1
ATOM 677 C C . GLY A 1 95 ? 5.627 15.374 132.821 1.00 14.12 93 GLY A C 1
ATOM 678 O O . GLY A 1 95 ? 6.265 16.094 132.040 1.00 16.00 93 GLY A O 1
ATOM 679 N N . ALA A 1 96 ? 6.033 14.164 133.200 1.00 13.02 94 ALA A N 1
ATOM 680 C CA . ALA A 1 96 ? 7.275 13.586 132.744 1.00 12.60 94 ALA A CA 1
ATOM 681 C C . ALA A 1 96 ? 7.095 12.994 131.371 1.00 14.88 94 ALA A C 1
ATOM 682 O O . ALA A 1 96 ? 6.107 12.308 131.117 1.00 15.55 94 ALA A O 1
ATOM 684 N N . MET A 1 97 ? 8.030 13.285 130.475 1.00 11.99 95 MET A N 1
ATOM 685 C CA A MET A 1 97 ? 7.970 12.743 129.132 0.56 12.39 95 MET A CA 1
ATOM 686 C CA B MET A 1 97 ? 8.017 12.745 129.119 0.44 12.37 95 MET A CA 1
ATOM 687 C C . MET A 1 97 ? 8.720 11.408 129.013 1.00 12.20 95 MET A C 1
ATOM 688 O O . MET A 1 97 ? 8.497 10.633 128.064 1.00 15.19 95 MET A O 1
ATOM 697 N N . GLY A 1 98 ? 9.607 11.134 129.971 1.00 10.21 96 GLY A N 1
ATOM 698 C CA . GLY A 1 98 ? 10.420 9.935 129.905 1.00 9.62 96 GLY A CA 1
ATOM 699 C C . GLY A 1 98 ? 10.861 9.454 131.271 1.00 10.74 96 GLY A C 1
ATOM 700 O O . GLY A 1 98 ? 11.019 10.259 132.207 1.00 9.37 96 GLY A O 1
ATOM 701 N N . PHE A 1 99 ? 11.058 8.140 131.358 1.00 8.39 97 PHE A N 1
ATOM 702 C CA . PHE A 1 99 ? 11.529 7.458 132.555 1.00 7.28 97 PHE A CA 1
ATOM 703 C C . PHE A 1 99 ? 12.684 6.549 132.263 1.00 7.82 97 PHE A C 1
ATOM 704 O O . PHE A 1 99 ? 12.646 5.772 131.299 1.00 8.86 97 PHE A O 1
ATOM 712 N N . ILE A 1 100 ? 13.701 6.646 133.117 1.00 7.20 98 ILE A N 1
ATOM 713 C CA . ILE A 1 100 ? 14.745 5.627 133.178 1.00 8.25 98 ILE A CA 1
ATOM 714 C C . ILE A 1 100 ? 14.374 4.745 134.358 1.00 7.08 98 ILE A C 1
ATOM 715 O O . ILE A 1 100 ? 14.353 5.209 135.516 1.00 8.44 98 ILE A O 1
ATOM 720 N N . LEU A 1 101 ? 14.006 3.497 134.075 1.00 7.56 99 LEU A N 1
ATOM 721 C CA . LEU A 1 101 ? 13.584 2.540 135.099 1.00 6.99 99 LEU A CA 1
ATOM 722 C C . LEU A 1 101 ? 14.770 1.623 135.386 1.00 7.13 99 LEU A C 1
ATOM 723 O O . LEU A 1 101 ? 15.101 0.784 134.568 1.00 7.19 99 LEU A O 1
ATOM 728 N N . MET A 1 102 ? 15.409 1.823 136.533 1.00 7.30 100 MET A N 1
ATOM 729 C CA A MET A 1 102 ? 16.686 1.173 136.817 0.59 6.22 100 MET A CA 1
ATOM 730 C CA B MET A 1 102 ? 16.692 1.179 136.844 0.41 6.50 100 MET A CA 1
ATOM 731 C C . MET A 1 102 ? 16.569 0.035 137.833 1.00 7.74 100 MET A C 1
ATOM 732 O O . MET A 1 102 ? 15.839 0.138 138.819 1.00 9.16 100 MET A O 1
ATOM 741 N N . TYR A 1 103 ? 17.310 -1.036 137.569 1.00 7.44 101 TYR A N 1
ATOM 742 C CA . TYR A 1 103 ? 17.599 -2.054 138.579 1.00 6.01 101 TYR A CA 1
ATOM 743 C C . TYR A 1 103 ? 19.122 -2.225 138.607 1.00 8.18 101 TYR A C 1
ATOM 744 O O . TYR A 1 103 ? 19.840 -1.617 137.787 1.00 8.46 101 TYR A O 1
ATOM 753 N N . ASP A 1 104 ? 19.588 -3.059 139.534 1.00 8.10 102 ASP A N 1
ATOM 754 C CA . ASP A 1 104 ? 21.012 -3.319 139.771 1.00 8.05 102 ASP A CA 1
ATOM 755 C C . ASP A 1 104 ? 21.243 -4.787 139.440 1.00 7.89 102 ASP A C 1
ATOM 756 O O . ASP A 1 104 ? 20.547 -5.642 140.004 1.00 8.69 102 ASP A O 1
ATOM 761 N N . VAL A 1 105 ? 22.162 -5.087 138.506 1.00 7.95 103 VAL A N 1
ATOM 762 C CA . VAL A 1 105 ? 22.340 -6.480 138.078 1.00 8.07 103 VAL A CA 1
ATOM 763 C C . VAL A 1 105 ? 22.889 -7.383 139.175 1.00 10.20 103 VAL A C 1
ATOM 764 O O . VAL A 1 105 ? 22.873 -8.590 139.010 1.00 11.43 103 VAL A O 1
ATOM 768 N N . THR A 1 106 ? 23.339 -6.792 140.277 1.00 10.29 104 THR A N 1
ATOM 769 C CA . THR A 1 106 ? 23.787 -7.551 141.453 1.00 12.09 104 THR A CA 1
ATOM 770 C C . THR A 1 106 ? 22.713 -7.715 142.543 1.00 11.62 104 THR A C 1
ATOM 771 O O . THR A 1 106 ? 22.999 -8.259 143.610 1.00 13.49 104 THR A O 1
ATOM 775 N N . ASN A 1 107 ? 21.497 -7.225 142.296 1.00 10.69 105 ASN A N 1
ATOM 776 C CA . ASN A 1 107 ? 20.442 -7.185 143.314 1.00 11.24 105 ASN A CA 1
ATOM 777 C C . ASN A 1 107 ? 19.153 -7.731 142.731 1.00 11.93 105 ASN A C 1
ATOM 778 O O . ASN A 1 107 ? 18.431 -7.024 141.996 1.00 11.30 105 ASN A O 1
ATOM 783 N N . GLU A 1 108 ? 18.875 -8.998 143.024 1.00 12.41 106 GLU A N 1
ATOM 784 C CA A GLU A 1 108 ? 17.737 -9.663 142.411 0.64 12.31 106 GLU A CA 1
ATOM 785 C CA B GLU A 1 108 ? 17.727 -9.700 142.459 0.36 13.29 106 GLU A CA 1
ATOM 786 C C . GLU A 1 108 ? 16.421 -9.018 142.835 1.00 11.92 106 GLU A C 1
ATOM 787 O O . GLU A 1 108 ? 15.504 -8.905 142.025 1.00 11.99 106 GLU A O 1
ATOM 798 N N . ASP A 1 109 ? 16.319 -8.575 144.086 1.00 11.60 107 ASP A N 1
ATOM 799 C CA A ASP A 1 109 ? 15.113 -7.874 144.528 0.62 10.44 107 ASP A CA 1
ATOM 800 C CA B ASP A 1 109 ? 15.109 -7.892 144.522 0.38 10.81 107 ASP A CA 1
ATOM 801 C C . ASP A 1 109 ? 14.809 -6.671 143.646 1.00 9.89 107 ASP A C 1
ATOM 802 O O . ASP A 1 109 ? 13.659 -6.405 143.320 1.00 10.75 107 ASP A O 1
ATOM 811 N N . SER A 1 110 ? 15.842 -5.915 143.280 1.00 10.05 108 SER A N 1
ATOM 812 C CA . SER A 1 110 ? 15.630 -4.726 142.458 1.00 8.92 108 SER A CA 1
ATOM 813 C C . SER A 1 110 ? 15.093 -5.079 141.074 1.00 10.96 108 SER A C 1
ATOM 814 O O . SER A 1 110 ? 14.288 -4.321 140.508 1.00 10.33 108 SER A O 1
ATOM 817 N N . PHE A 1 111 ? 15.495 -6.229 140.545 1.00 10.64 109 PHE A N 1
ATOM 818 C CA . PHE A 1 111 ? 14.997 -6.727 139.262 1.00 9.22 109 PHE A CA 1
ATOM 819 C C . PHE A 1 111 ? 13.555 -7.213 139.408 1.00 11.56 109 PHE A C 1
ATOM 820 O O . PHE A 1 111 ? 12.692 -6.933 138.570 1.00 11.01 109 PHE A O 1
ATOM 828 N N . ASN A 1 112 ? 13.282 -7.922 140.496 1.00 11.05 110 ASN A N 1
ATOM 829 C CA . ASN A 1 112 ? 11.925 -8.408 140.745 1.00 10.30 110 ASN A CA 1
ATOM 830 C C . ASN A 1 112 ? 10.916 -7.273 140.896 1.00 11.12 110 ASN A C 1
ATOM 831 O O . ASN A 1 112 ? 9.721 -7.461 140.664 1.00 13.60 110 ASN A O 1
ATOM 836 N N . SER A 1 113 ? 11.408 -6.109 141.321 1.00 10.31 111 SER A N 1
ATOM 837 C CA . SER A 1 113 ? 10.547 -4.938 141.544 1.00 10.73 111 SER A CA 1
ATOM 838 C C . SER A 1 113 ? 10.162 -4.203 140.261 1.00 10.78 111 SER A C 1
ATOM 839 O O . SER A 1 113 ? 9.320 -3.310 140.295 1.00 10.76 111 SER A O 1
ATOM 842 N N . VAL A 1 114 ? 10.727 -4.604 139.121 1.00 9.65 112 VAL A N 1
ATOM 843 C CA . VAL A 1 114 ? 10.514 -3.810 137.900 1.00 11.55 112 VAL A CA 1
ATOM 844 C C . VAL A 1 114 ? 9.030 -3.731 137.515 1.00 10.43 112 VAL A C 1
ATOM 845 O O . VAL A 1 114 ? 8.545 -2.649 137.169 1.00 11.18 112 VAL A O 1
ATOM 849 N N . GLN A 1 115 ? 8.287 -4.824 137.588 1.00 11.92 113 GLN A N 1
ATOM 850 C CA A GLN A 1 115 ? 6.873 -4.764 137.211 0.74 13.21 113 GLN A CA 1
ATOM 851 C CA B GLN A 1 115 ? 6.882 -4.754 137.183 0.26 13.45 113 GLN A CA 1
ATOM 852 C C . GLN A 1 115 ? 6.100 -3.782 138.084 1.00 12.70 113 GLN A C 1
ATOM 853 O O . GLN A 1 115 ? 5.212 -3.074 137.598 1.00 14.36 113 GLN A O 1
ATOM 864 N N . ASP A 1 116 ? 6.450 -3.709 139.366 1.00 10.77 114 ASP A N 1
ATOM 865 C CA . ASP A 1 116 ? 5.777 -2.769 140.257 1.00 11.11 114 ASP A CA 1
ATOM 866 C C . ASP A 1 116 ? 6.079 -1.322 139.845 1.00 10.82 114 ASP A C 1
ATOM 867 O O . ASP A 1 116 ? 5.205 -0.452 139.901 1.00 11.45 114 ASP A O 1
ATOM 872 N N . TRP A 1 117 ? 7.318 -1.049 139.444 1.00 9.35 115 TRP A N 1
ATOM 873 C CA . TRP A 1 117 ? 7.626 0.275 138.911 1.00 8.96 115 TRP A CA 1
ATOM 874 C C . TRP A 1 117 ? 6.864 0.570 137.631 1.00 11.06 115 TRP A C 1
ATOM 875 O O . TRP A 1 117 ? 6.417 1.702 137.429 1.00 11.26 115 TRP A O 1
ATOM 886 N N . VAL A 1 118 ? 6.740 -0.430 136.756 1.00 10.92 116 VAL A N 1
ATOM 887 C CA . VAL A 1 118 ? 5.970 -0.238 135.536 1.00 11.95 116 VAL A CA 1
ATOM 888 C C . VAL A 1 118 ? 4.509 0.153 135.862 1.00 11.54 116 VAL A C 1
ATOM 889 O O . VAL A 1 118 ? 3.960 1.102 135.284 1.00 12.60 116 VAL A O 1
ATOM 893 N N . THR A 1 119 ? 3.892 -0.567 136.792 1.00 10.45 117 THR A N 1
ATOM 894 C CA . THR A 1 119 ? 2.528 -0.247 137.220 1.00 10.62 117 THR A CA 1
ATOM 895 C C . THR A 1 119 ? 2.450 1.190 137.773 1.00 11.02 117 THR A C 1
ATOM 896 O O . THR A 1 119 ? 1.477 1.918 137.556 1.00 11.85 117 THR A O 1
ATOM 900 N N . GLN A 1 120 ? 3.482 1.612 138.486 1.00 11.33 118 GLN A N 1
ATOM 901 C CA . GLN A 1 120 ? 3.486 2.961 139.029 1.00 11.63 118 GLN A CA 1
ATOM 902 C C . GLN A 1 120 ? 3.524 3.994 137.892 1.00 10.56 118 GLN A C 1
ATOM 903 O O . GLN A 1 120 ? 2.772 4.997 137.910 1.00 10.35 118 GLN A O 1
ATOM 909 N N . ILE A 1 121 ? 4.369 3.749 136.893 1.00 10.08 119 ILE A N 1
ATOM 910 C CA . ILE A 1 121 ? 4.375 4.606 135.706 1.00 10.59 119 ILE A CA 1
ATOM 911 C C . ILE A 1 121 ? 3.009 4.617 135.013 1.00 12.02 119 ILE A C 1
ATOM 912 O O . ILE A 1 121 ? 2.515 5.671 134.635 1.00 14.03 119 ILE A O 1
ATOM 917 N N . LYS A 1 122 ? 2.379 3.452 134.864 1.00 10.34 120 LYS A N 1
ATOM 918 C CA A LYS A 1 122 ? 1.114 3.372 134.135 0.39 14.36 120 LYS A CA 1
ATOM 919 C CA B LYS A 1 122 ? 1.109 3.368 134.139 0.61 11.11 120 LYS A CA 1
ATOM 920 C C . LYS A 1 122 ? -0.009 4.091 134.871 1.00 15.11 120 LYS A C 1
ATOM 921 O O . LYS A 1 122 ? -0.985 4.540 134.267 1.00 16.80 120 LYS A O 1
ATOM 932 N N . THR A 1 123 ? 0.143 4.211 136.177 1.00 10.77 121 THR A N 1
ATOM 933 C CA . THR A 1 123 ? -0.868 4.831 137.001 1.00 12.19 121 THR A CA 1
ATOM 934 C C . THR A 1 123 ? -0.696 6.343 137.071 1.00 11.01 121 THR A C 1
ATOM 935 O O . THR A 1 123 ? -1.675 7.100 136.993 1.00 15.66 121 THR A O 1
ATOM 939 N N . TYR A 1 124 ? 0.549 6.800 137.215 1.00 11.37 122 TYR A N 1
ATOM 940 C CA . TYR A 1 124 ? 0.753 8.202 137.605 1.00 12.07 122 TYR A CA 1
ATOM 941 C C . TYR A 1 124 ? 1.405 9.080 136.556 1.00 15.55 122 TYR A C 1
ATOM 942 O O . TYR A 1 124 ? 1.682 10.247 136.832 1.00 18.15 122 TYR A O 1
ATOM 951 N N . SER A 1 125 ? 1.633 8.544 135.366 1.00 14.29 123 SER A N 1
ATOM 952 C CA A SER A 1 125 ? 2.261 9.316 134.293 0.64 16.27 123 SER A CA 1
ATOM 953 C CA B SER A 1 125 ? 2.254 9.324 134.303 0.36 16.33 123 SER A CA 1
ATOM 954 C C . SER A 1 125 ? 1.366 9.417 133.072 1.00 17.08 123 SER A C 1
ATOM 955 O O . SER A 1 125 ? 0.340 8.728 132.965 1.00 18.29 123 SER A O 1
ATOM 960 N N . TRP A 1 126 ? 1.764 10.287 132.153 1.00 14.16 124 TRP A N 1
ATOM 961 C CA . TRP A 1 126 ? 1.094 10.404 130.876 1.00 16.93 124 TRP A CA 1
ATOM 962 C C . TRP A 1 126 ? 1.127 9.089 130.103 1.00 19.65 124 TRP A C 1
ATOM 963 O O . TRP A 1 126 ? 2.116 8.356 130.144 1.00 19.70 124 TRP A O 1
ATOM 974 N N . ASP A 1 127 ? 0.036 8.806 129.407 1.00 22.47 125 ASP A N 1
ATOM 975 C CA . ASP A 1 127 ? -0.085 7.634 128.548 1.00 29.42 125 ASP A CA 1
ATOM 976 C C . ASP A 1 127 ? 1.056 7.436 127.573 1.00 27.40 125 ASP A C 1
ATOM 977 O O . ASP A 1 127 ? 1.440 6.307 127.272 1.00 30.04 125 ASP A O 1
ATOM 982 N N . ASN A 1 128 ? 1.569 8.539 127.049 1.00 20.69 126 ASN A N 1
ATOM 983 C CA . ASN A 1 128 ? 2.595 8.452 126.024 1.00 23.28 126 ASN A CA 1
ATOM 984 C C . ASN A 1 128 ? 4.007 8.688 126.564 1.00 17.27 126 ASN A C 1
ATOM 985 O O . ASN A 1 128 ? 4.945 8.845 125.793 1.00 18.06 126 ASN A O 1
ATOM 990 N N . ALA A 1 129 ? 4.171 8.677 127.883 1.00 15.44 127 ALA A N 1
ATOM 991 C CA . ALA A 1 129 ? 5.524 8.765 128.444 1.00 11.84 127 ALA A CA 1
ATOM 992 C C . ALA A 1 129 ? 6.361 7.558 128.005 1.00 15.18 127 ALA A C 1
ATOM 993 O O . ALA A 1 129 ? 5.859 6.427 127.994 1.00 14.61 127 ALA A O 1
ATOM 995 N N . GLN A 1 130 ? 7.629 7.795 127.669 1.00 11.06 128 GLN A N 1
ATOM 996 C CA . GLN A 1 130 ? 8.500 6.744 127.184 1.00 11.82 128 GLN A CA 1
ATOM 997 C C . GLN A 1 130 ? 9.325 6.182 128.332 1.00 10.30 128 GLN A C 1
ATOM 998 O O . GLN A 1 130 ? 9.612 6.882 129.297 1.00 11.24 128 GLN A O 1
ATOM 1004 N N . VAL A 1 131 ? 9.726 4.926 128.236 1.00 9.09 129 VAL A N 1
ATOM 1005 C CA . VAL A 1 131 ? 10.406 4.232 129.319 1.00 8.13 129 VAL A CA 1
ATOM 1006 C C . VAL A 1 131 ? 11.569 3.432 128.747 1.00 8.02 129 VAL A C 1
ATOM 1007 O O . VAL A 1 131 ? 11.418 2.746 127.731 1.00 11.23 129 VAL A O 1
ATOM 1011 N N . ILE A 1 132 ? 12.734 3.516 129.383 1.00 7.75 130 ILE A N 1
ATOM 1012 C CA . ILE A 1 132 ? 13.842 2.634 129.051 1.00 8.29 130 ILE A CA 1
ATOM 1013 C C . ILE A 1 132 ? 14.215 1.856 130.291 1.00 8.07 130 ILE A C 1
ATOM 1014 O O . ILE A 1 132 ? 14.355 2.431 131.389 1.00 8.04 130 ILE A O 1
ATOM 1019 N N . LEU A 1 133 ? 14.348 0.546 130.143 1.00 6.36 131 LEU A N 1
ATOM 1020 C CA . LEU A 1 133 ? 14.796 -0.300 131.238 1.00 6.28 131 LEU A CA 1
ATOM 1021 C C . LEU A 1 133 ? 16.313 -0.335 131.273 1.00 9.91 131 LEU A C 1
ATOM 1022 O O . LEU A 1 133 ? 16.959 -0.588 130.240 1.00 9.21 131 LEU A O 1
ATOM 1027 N N . VAL A 1 134 ? 16.878 -0.125 132.460 1.00 7.43 132 VAL A N 1
ATOM 1028 C CA . VAL A 1 134 ? 18.337 -0.085 132.627 1.00 6.91 132 VAL A CA 1
ATOM 1029 C C . VAL A 1 134 ? 18.777 -1.033 133.734 1.00 8.37 132 VAL A C 1
ATOM 1030 O O . VAL A 1 134 ? 18.316 -0.917 134.880 1.00 9.11 132 VAL A O 1
ATOM 1034 N N . GLY A 1 135 ? 19.681 -1.961 133.390 1.00 7.89 133 GLY A N 1
ATOM 1035 C CA . GLY A 1 135 ? 20.367 -2.805 134.357 1.00 6.39 133 GLY A CA 1
ATOM 1036 C C . GLY A 1 135 ? 21.723 -2.210 134.655 1.00 8.94 133 GLY A C 1
ATOM 1037 O O . GLY A 1 135 ? 22.652 -2.318 133.838 1.00 8.25 133 GLY A O 1
ATOM 1038 N N . ASN A 1 136 ? 21.849 -1.568 135.817 1.00 7.04 134 ASN A N 1
ATOM 1039 C CA . ASN A 1 136 ? 23.082 -0.865 136.176 1.00 7.23 134 ASN A CA 1
ATOM 1040 C C . ASN A 1 136 ? 24.048 -1.760 136.961 1.00 6.86 134 ASN A C 1
ATOM 1041 O O . ASN A 1 136 ? 23.685 -2.863 137.429 1.00 9.20 134 ASN A O 1
ATOM 1046 N N . LYS A 1 137 ? 25.275 -1.266 137.079 1.00 7.90 135 LYS A N 1
ATOM 1047 C CA . LYS A 1 137 ? 26.394 -1.897 137.778 1.00 9.52 135 LYS A CA 1
ATOM 1048 C C . LYS A 1 137 ? 26.922 -3.099 137.000 1.00 8.73 135 LYS A C 1
ATOM 1049 O O . LYS A 1 137 ? 27.396 -4.063 137.585 1.00 10.04 135 LYS A O 1
ATOM 1055 N N . CYS A 1 138 ? 26.864 -3.027 135.676 1.00 9.54 136 CYS A N 1
ATOM 1056 C CA . CYS A 1 138 ? 27.329 -4.154 134.859 1.00 11.14 136 CYS A CA 1
ATOM 1057 C C . CYS A 1 138 ? 28.847 -4.387 134.957 1.00 10.86 136 CYS A C 1
ATOM 1058 O O . CYS A 1 138 ? 29.353 -5.404 134.475 1.00 14.16 136 CYS A O 1
ATOM 1061 N N . ASP A 1 139 ? 29.569 -3.458 135.588 1.00 11.06 137 ASP A N 1
ATOM 1062 C CA . ASP A 1 139 ? 30.990 -3.671 135.876 1.00 11.56 137 ASP A CA 1
ATOM 1063 C C . ASP A 1 139 ? 31.237 -4.715 136.959 1.00 11.87 137 ASP A C 1
ATOM 1064 O O . ASP A 1 139 ? 32.347 -5.274 137.043 1.00 13.34 137 ASP A O 1
ATOM 1069 N N . MET A 1 140 ? 30.224 -4.974 137.784 1.00 12.11 138 MET A N 1
ATOM 1070 C CA A MET A 1 140 ? 30.357 -5.875 138.917 0.52 14.14 138 MET A CA 1
ATOM 1071 C CA B MET A 1 140 ? 30.383 -5.884 138.905 0.48 13.75 138 MET A CA 1
ATOM 1072 C C . MET A 1 140 ? 30.095 -7.318 138.500 1.00 14.41 138 MET A C 1
ATOM 1073 O O . MET A 1 140 ? 29.198 -7.978 139.040 1.00 14.00 138 MET A O 1
ATOM 1082 N N . GLU A 1 141 ? 30.874 -7.807 137.534 1.00 15.83 139 GLU A N 1
ATOM 1083 C CA . GLU A 1 141 ? 30.624 -9.156 137.018 1.00 16.87 139 GLU A CA 1
ATOM 1084 C C . GLU A 1 141 ? 30.703 -10.277 138.084 1.00 15.91 139 GLU A C 1
ATOM 1085 O O . GLU A 1 141 ? 29.934 -11.238 138.006 1.00 16.42 139 GLU A O 1
ATOM 1091 N N . ASP A 1 142 ? 31.607 -10.172 139.062 1.00 16.53 140 ASP A N 1
ATOM 1092 C CA A ASP A 1 142 ? 31.728 -11.166 140.130 0.47 19.56 140 ASP A CA 1
ATOM 1093 C CA B ASP A 1 142 ? 31.709 -11.190 140.100 0.53 19.38 140 ASP A CA 1
ATOM 1094 C C . ASP A 1 142 ? 30.529 -11.195 141.089 1.00 17.66 140 ASP A C 1
ATOM 1095 O O . ASP A 1 142 ? 30.347 -12.161 141.826 1.00 25.67 140 ASP A O 1
ATOM 1104 N N . GLN A 1 143 ? 29.719 -10.135 141.108 1.00 15.03 141 GLN A N 1
ATOM 1105 C CA A GLN A 1 143 ? 28.560 -10.067 142.005 0.65 15.61 141 GLN A CA 1
ATOM 1106 C CA B GLN A 1 143 ? 28.562 -10.068 142.003 0.35 15.75 141 GLN A CA 1
ATOM 1107 C C . GLN A 1 143 ? 27.238 -10.127 141.236 1.00 14.69 141 GLN A C 1
ATOM 1108 O O . GLN A 1 143 ? 26.149 -10.088 141.824 1.00 14.71 141 GLN A O 1
ATOM 1119 N N . ARG A 1 144 ? 27.320 -10.205 139.916 1.00 14.29 142 ARG A N 1
ATOM 1120 C CA . ARG A 1 144 ? 26.112 -10.254 139.086 1.00 12.48 142 ARG A CA 1
ATOM 1121 C C . ARG A 1 144 ? 25.205 -11.446 139.430 1.00 11.37 142 ARG A C 1
ATOM 1122 O O . ARG A 1 144 ? 25.693 -12.578 139.566 1.00 12.98 142 ARG A O 1
ATOM 1130 N N . VAL A 1 145 ? 23.902 -11.181 139.556 1.00 10.60 143 VAL A N 1
ATOM 1131 C CA . VAL A 1 145 ? 22.882 -12.239 139.693 1.00 11.64 143 VAL A CA 1
ATOM 1132 C C . VAL A 1 145 ? 21.782 -12.186 138.615 1.00 10.12 143 VAL A C 1
ATOM 1133 O O . VAL A 1 145 ? 20.999 -13.134 138.509 1.00 13.24 143 VAL A O 1
ATOM 1137 N N . ILE A 1 146 ? 21.730 -11.110 137.834 1.00 10.87 144 ILE A N 1
ATOM 1138 C CA . ILE A 1 146 ? 20.797 -11.018 136.712 1.00 9.38 144 ILE A CA 1
ATOM 1139 C C . ILE A 1 146 ? 21.591 -10.959 135.412 1.00 9.73 144 ILE A C 1
ATOM 1140 O O . ILE A 1 146 ? 22.399 -10.064 135.235 1.00 13.06 144 ILE A O 1
ATOM 1145 N N . SER A 1 147 ? 21.367 -11.894 134.502 1.00 11.62 145 SER A N 1
ATOM 1146 C CA . SER A 1 147 ? 22.093 -11.869 133.232 1.00 11.32 145 SER A CA 1
ATOM 1147 C C . SER A 1 147 ? 21.584 -10.754 132.334 1.00 10.56 145 SER A C 1
ATOM 1148 O O . SER A 1 147 ? 20.438 -10.296 132.462 1.00 9.49 145 SER A O 1
ATOM 1151 N N . PHE A 1 148 ? 22.436 -10.321 131.413 1.00 11.79 146 PHE A N 1
ATOM 1152 C CA . PHE A 1 148 ? 21.997 -9.438 130.348 1.00 9.97 146 PHE A CA 1
ATOM 1153 C C . PHE A 1 148 ? 20.741 -9.986 129.656 1.00 9.75 146 PHE A C 1
ATOM 1154 O O . PHE A 1 148 ? 19.788 -9.234 129.423 1.00 9.99 146 PHE A O 1
ATOM 1162 N N . GLU A 1 149 ? 20.770 -11.281 129.321 1.00 14.34 147 GLU A N 1
ATOM 1163 C CA . GLU A 1 149 ? 19.660 -11.892 128.577 1.00 16.20 147 GLU A CA 1
ATOM 1164 C C . GLU A 1 149 ? 18.355 -11.801 129.343 1.00 14.40 147 GLU A C 1
ATOM 1165 O O . GLU A 1 149 ? 17.305 -11.596 128.755 1.00 12.07 147 GLU A O 1
ATOM 1171 N N . ARG A 1 150 ? 18.410 -11.947 130.661 1.00 13.26 148 ARG A N 1
ATOM 1172 C CA . ARG A 1 150 ? 17.178 -11.827 131.431 1.00 10.65 148 ARG A CA 1
ATOM 1173 C C . ARG A 1 150 ? 16.632 -10.415 131.436 1.00 10.44 148 ARG A C 1
ATOM 1174 O O . ARG A 1 150 ? 15.412 -10.219 131.382 1.00 12.08 148 ARG A O 1
ATOM 1182 N N . GLY A 1 151 ? 17.523 -9.426 131.519 1.00 8.59 149 GLY A N 1
ATOM 1183 C CA . GLY A 1 151 ? 17.117 -8.036 131.473 1.00 9.04 149 GLY A CA 1
ATOM 1184 C C . GLY A 1 151 ? 16.461 -7.743 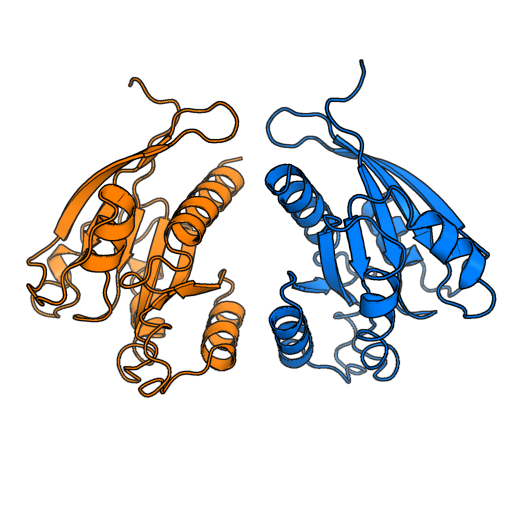130.138 1.00 10.18 149 GLY A C 1
ATOM 1185 O O . GLY A 1 151 ? 15.382 -7.145 130.093 1.00 9.31 149 GLY A O 1
ATOM 1186 N N . ARG A 1 152 ? 17.103 -8.158 129.054 1.00 9.36 150 ARG A N 1
ATOM 1187 C CA . ARG A 1 152 ? 16.567 -7.882 127.727 1.00 8.27 150 ARG A CA 1
ATOM 1188 C C . ARG A 1 152 ? 15.226 -8.573 127.538 1.00 10.08 150 ARG A C 1
ATOM 1189 O O . ARG A 1 152 ? 14.316 -8.007 126.934 1.00 10.61 150 ARG A O 1
ATOM 1197 N N . GLN A 1 153 ? 15.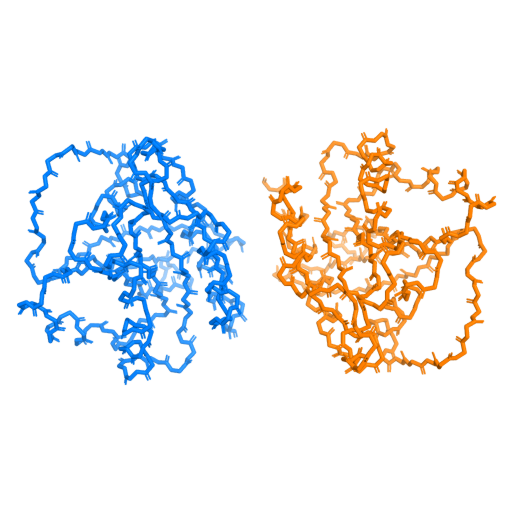116 -9.801 128.035 1.00 10.41 151 GLN A N 1
ATOM 1198 C CA . GLN A 1 153 ? 13.871 -10.576 127.902 1.00 10.11 151 GLN A CA 1
ATOM 1199 C C . GLN A 1 153 ? 12.703 -9.841 128.557 1.00 10.77 151 GLN A C 1
ATOM 1200 O O . GLN A 1 153 ? 11.620 -9.735 127.979 1.00 12.02 151 GLN A O 1
ATOM 1206 N N . LEU A 1 154 ? 12.915 -9.328 129.766 1.00 10.23 152 LEU A N 1
ATOM 1207 C CA . LEU A 1 154 ? 11.877 -8.565 130.450 1.00 10.26 152 LEU A CA 1
ATOM 1208 C C . LEU A 1 154 ? 11.560 -7.296 129.675 1.00 10.92 152 LEU A C 1
ATOM 1209 O O . LEU A 1 154 ? 10.390 -6.946 129.518 1.00 11.67 152 LEU A O 1
ATOM 1214 N N . ALA A 1 155 ? 12.594 -6.593 129.198 1.00 9.06 153 ALA A N 1
ATOM 1215 C CA . ALA A 1 155 ? 12.338 -5.349 128.459 1.00 8.89 153 ALA A CA 1
ATOM 1216 C C . ALA A 1 155 ? 11.469 -5.639 127.235 1.00 9.77 153 ALA A C 1
ATOM 1217 O O . ALA A 1 155 ? 10.527 -4.894 126.950 1.00 10.88 153 ALA A O 1
ATOM 1219 N N . ASP A 1 156 ? 11.767 -6.731 126.531 1.00 10.97 154 ASP A N 1
ATOM 1220 C CA . ASP A 1 156 ? 10.983 -7.073 125.343 1.00 10.47 154 ASP A CA 1
ATOM 1221 C C . ASP A 1 156 ? 9.552 -7.467 125.692 1.00 11.64 154 ASP A C 1
ATOM 1222 O O . ASP A 1 156 ? 8.624 -7.117 124.950 1.00 14.20 154 ASP A O 1
ATOM 1227 N N . GLN A 1 157 ? 9.366 -8.162 126.811 1.00 11.64 155 GLN A N 1
ATOM 1228 C CA . GLN A 1 157 ? 8.020 -8.451 127.304 1.00 12.48 155 GLN A CA 1
ATOM 1229 C C . GLN A 1 157 ? 7.234 -7.179 127.610 1.00 13.96 155 GLN A C 1
ATOM 1230 O O . GLN A 1 157 ? 6.010 -7.138 127.383 1.00 16.58 155 GLN A O 1
ATOM 1236 N N . LEU A 1 158 ? 7.927 -6.152 128.098 1.00 11.02 156 LEU A N 1
ATOM 1237 C CA . LEU A 1 158 ? 7.315 -4.858 128.417 1.00 14.13 156 LEU A CA 1
ATOM 1238 C C . LEU A 1 158 ? 7.176 -3.921 127.224 1.00 13.84 156 LEU A C 1
ATOM 1239 O O . LEU A 1 158 ? 6.474 -2.907 127.307 1.00 19.19 156 LEU A O 1
ATOM 1244 N N . GLY A 1 159 ? 7.857 -4.233 126.130 1.00 12.11 157 GLY A N 1
ATOM 1245 C CA . GLY A 1 159 ? 7.803 -3.406 124.945 1.00 12.15 157 GLY A CA 1
ATOM 1246 C C . GLY A 1 159 ? 8.670 -2.161 125.044 1.00 11.37 157 GLY A C 1
ATOM 1247 O O . GLY A 1 159 ? 8.377 -1.158 124.375 1.00 15.34 157 GLY A O 1
ATOM 1248 N N . VAL A 1 160 ? 9.751 -2.227 125.815 1.00 9.91 158 VAL A N 1
ATOM 1249 C CA . VAL A 1 160 ? 10.639 -1.065 125.989 1.00 10.93 158 VAL A CA 1
ATOM 1250 C C . VAL A 1 160 ? 12.073 -1.402 125.585 1.00 12.38 158 VAL A C 1
ATOM 1251 O O . VAL A 1 160 ? 12.481 -2.579 125.575 1.00 10.82 158 VAL A O 1
ATOM 1255 N N . GLU A 1 161 ? 12.831 -0.356 125.259 1.00 9.57 159 GLU A N 1
ATOM 1256 C CA . GLU A 1 161 ? 14.267 -0.479 125.011 1.00 9.21 159 GLU A CA 1
ATOM 1257 C C . GLU A 1 161 ? 15.015 -0.886 126.274 1.00 11.01 159 GLU A C 1
ATOM 1258 O O . GLU A 1 161 ? 14.504 -0.735 127.393 1.00 9.32 159 GLU A O 1
ATOM 1264 N N . PHE A 1 162 ? 16.233 -1.385 126.101 1.00 9.78 160 PHE A N 1
ATOM 1265 C CA . PHE A 1 162 ? 17.015 -1.957 127.196 1.00 8.72 160 PHE A CA 1
ATOM 1266 C C . PHE A 1 162 ? 18.484 -1.617 127.044 1.00 9.24 160 PHE A C 1
ATOM 1267 O O . PHE A 1 162 ? 19.022 -1.745 125.952 1.00 9.90 160 PHE A O 1
ATOM 1275 N N . PHE A 1 163 ? 19.112 -1.200 128.139 1.00 8.61 161 PHE A N 1
ATOM 1276 C CA . PHE A 1 163 ? 20.568 -1.100 128.191 1.00 8.48 161 PHE A CA 1
ATOM 1277 C C . PHE A 1 163 ? 21.099 -1.648 129.489 1.00 6.90 161 PHE A C 1
ATOM 1278 O O . PHE A 1 163 ? 20.460 -1.501 130.544 1.00 8.36 161 PHE A O 1
ATOM 1286 N N . GLU A 1 164 ? 22.285 -2.256 129.440 1.00 8.03 162 GLU A N 1
ATOM 1287 C CA . GLU A 1 164 ? 23.083 -2.428 130.643 1.00 9.63 162 GLU A CA 1
ATOM 1288 C C . GLU A 1 164 ? 24.078 -1.312 130.730 1.00 9.88 162 GLU A C 1
ATOM 1289 O O . GLU A 1 164 ? 24.677 -0.920 129.732 1.00 10.79 162 GLU A O 1
ATOM 1295 N N . THR A 1 165 ? 24.257 -0.809 131.943 1.00 8.44 163 THR A N 1
ATOM 1296 C CA . THR A 1 165 ? 25.099 0.356 132.158 1.00 8.81 163 THR A CA 1
ATOM 1297 C C . THR A 1 165 ? 26.031 0.163 133.340 1.00 7.63 163 THR A C 1
ATOM 1298 O O . THR A 1 165 ? 25.846 -0.707 134.201 1.00 8.46 163 THR A O 1
ATOM 1302 N N . SER A 1 166 ? 27.043 1.025 133.370 1.00 8.04 164 SER A N 1
ATOM 1303 C CA . SER A 1 166 ? 27.861 1.221 134.553 1.00 9.04 164 SER A CA 1
ATOM 1304 C C . SER A 1 166 ? 28.050 2.725 134.803 1.00 9.87 164 SER A C 1
ATOM 1305 O O . SER A 1 166 ? 28.783 3.391 134.075 1.00 10.15 164 SER A O 1
ATOM 1308 N N . ALA A 1 167 ? 27.406 3.267 135.837 1.00 10.28 165 ALA A N 1
ATOM 1309 C CA . ALA A 1 167 ? 27.728 4.620 136.241 1.00 9.51 165 ALA A CA 1
ATOM 1310 C C . ALA A 1 167 ? 29.184 4.698 136.664 1.00 10.03 165 ALA A C 1
ATOM 1311 O O . ALA A 1 167 ? 29.843 5.706 136.439 1.00 10.85 165 ALA A O 1
ATOM 1313 N N . LYS A 1 168 ? 29.683 3.624 137.280 1.00 9.90 166 LYS A N 1
ATOM 1314 C CA . LYS A 1 168 ? 31.043 3.651 137.817 1.00 9.17 166 LYS A CA 1
ATOM 1315 C C . LYS A 1 168 ? 32.101 3.764 136.709 1.00 11.19 166 LYS A C 1
ATOM 1316 O O . LYS A 1 168 ? 33.018 4.589 136.811 1.00 11.26 166 LYS A O 1
ATOM 1322 N N . GLU A 1 169 ? 31.981 2.946 135.663 1.00 11.43 167 GLU A N 1
ATOM 1323 C CA . GLU A 1 169 ? 32.985 2.949 134.577 1.00 12.10 167 GLU A CA 1
ATOM 1324 C C . GLU A 1 169 ? 32.522 3.676 133.296 1.00 13.72 167 GLU A C 1
ATOM 1325 O O . GLU A 1 169 ? 33.197 3.601 132.249 1.00 14.62 167 GLU A O 1
ATOM 1331 N N . ASN A 1 170 ? 31.416 4.412 133.397 1.00 11.96 168 ASN A N 1
ATOM 1332 C CA . ASN A 1 170 ? 30.839 5.217 132.308 1.00 12.47 168 ASN A CA 1
ATOM 1333 C C . ASN A 1 170 ? 30.547 4.360 131.081 1.00 14.07 168 ASN A C 1
ATOM 1334 O O . ASN A 1 170 ? 31.042 4.631 129.973 1.00 16.46 168 ASN A O 1
ATOM 1339 N N . VAL A 1 171 ? 29.766 3.314 131.297 1.00 10.85 169 VAL A N 1
ATOM 1340 C CA . VAL A 1 171 ? 29.313 2.447 130.221 1.00 10.09 169 VAL A CA 1
ATOM 1341 C C . VAL A 1 171 ? 27.822 2.690 129.938 1.00 10.42 169 VAL A C 1
ATOM 1342 O O . VAL A 1 171 ? 26.971 2.532 130.826 1.00 10.16 169 VAL A O 1
ATOM 1346 N N . ASN A 1 172 ? 27.542 3.129 128.709 1.00 11.89 170 ASN A N 1
ATOM 1347 C CA . ASN A 1 172 ? 26.191 3.355 128.171 1.00 10.53 170 ASN A CA 1
ATOM 1348 C C . ASN A 1 172 ? 25.329 4.393 128.901 1.00 9.82 170 ASN A C 1
ATOM 1349 O O . ASN A 1 172 ? 24.120 4.431 128.689 1.00 12.05 170 ASN A O 1
ATOM 1354 N N . VAL A 1 173 ? 25.933 5.249 129.719 1.00 11.12 171 VAL A N 1
ATOM 1355 C CA . VAL A 1 173 ? 25.135 6.251 130.421 1.00 10.47 171 VAL A CA 1
ATOM 1356 C C . VAL A 1 173 ? 24.590 7.307 129.428 1.00 10.29 171 VAL A C 1
ATOM 1357 O O . VAL A 1 173 ? 23.370 7.570 129.385 1.00 10.80 171 VAL A O 1
ATOM 1361 N N . LYS A 1 174 ? 25.480 7.917 128.646 1.00 11.64 172 LYS A N 1
ATOM 1362 C CA A LYS A 1 174 ? 25.062 8.846 127.604 0.52 12.03 172 LYS A CA 1
ATOM 1363 C CA B LYS A 1 174 ? 25.071 8.849 127.608 0.48 11.95 172 LYS A CA 1
ATOM 1364 C C . LYS A 1 174 ? 24.114 8.173 126.620 1.00 11.89 172 LYS A C 1
ATOM 1365 O O . LYS A 1 174 ? 23.127 8.772 126.178 1.00 12.68 172 LYS A O 1
ATOM 1376 N N . ALA A 1 175 ? 24.420 6.927 126.273 1.00 10.97 173 ALA A N 1
ATOM 1377 C CA . ALA A 1 175 ? 23.582 6.203 125.313 1.00 11.57 173 ALA A CA 1
ATOM 1378 C C . ALA A 1 175 ? 22.118 6.113 125.765 1.00 10.71 173 ALA A C 1
ATOM 1379 O O . ALA A 1 175 ? 21.206 6.233 124.948 1.00 13.07 173 ALA A O 1
ATOM 1381 N N . VAL A 1 176 ? 21.888 5.894 127.055 1.00 9.17 174 VAL A N 1
ATOM 1382 C CA . VAL A 1 176 ? 20.518 5.814 127.545 1.00 9.00 174 VAL A CA 1
ATOM 1383 C C . VAL A 1 176 ? 19.801 7.147 127.366 1.00 11.21 174 VAL A C 1
ATOM 1384 O O . VAL A 1 176 ? 18.667 7.185 126.856 1.00 10.42 174 VAL A O 1
ATOM 1388 N N . PHE A 1 177 ? 20.430 8.236 127.791 1.00 10.27 175 PHE A N 1
ATOM 1389 C CA . PHE A 1 177 ? 19.795 9.548 127.665 1.00 11.35 175 PHE A CA 1
ATOM 1390 C C . PHE A 1 177 ? 19.538 9.938 126.222 1.00 13.26 175 PHE A C 1
ATOM 1391 O O . PHE A 1 177 ? 18.463 10.483 125.923 1.00 13.67 175 PHE A O 1
ATOM 1399 N N . GLU A 1 178 ? 20.500 9.681 125.342 1.00 11.28 176 GLU A N 1
ATOM 1400 C CA . GLU A 1 178 ? 20.330 9.995 123.928 1.00 10.34 176 GLU A CA 1
ATOM 1401 C C . GLU A 1 178 ? 19.181 9.192 123.319 1.00 13.23 176 GLU A C 1
ATOM 1402 O O . GLU A 1 178 ? 18.380 9.726 122.555 1.00 12.89 176 GLU A O 1
ATOM 1408 N N . ARG A 1 179 ? 19.079 7.914 123.656 1.00 11.81 177 ARG A N 1
ATOM 1409 C CA . ARG A 1 179 ? 18.008 7.095 123.101 1.00 12.94 177 ARG A CA 1
ATOM 1410 C C . ARG A 1 179 ? 16.664 7.554 123.626 1.00 11.07 177 ARG A C 1
ATOM 1411 O O . ARG A 1 179 ? 15.685 7.613 122.877 1.00 11.59 177 ARG A O 1
ATOM 1419 N N . LEU A 1 180 ? 16.608 7.906 124.905 1.00 11.29 178 LEU A N 1
ATOM 1420 C CA . LEU A 1 180 ? 15.360 8.374 125.489 1.00 11.49 178 LEU A CA 1
ATOM 1421 C C . LEU A 1 180 ? 14.890 9.665 124.820 1.00 13.57 178 LEU A C 1
ATOM 1422 O O . LEU A 1 180 ? 13.710 9.792 124.488 1.00 10.68 178 LEU A O 1
ATOM 1427 N N . VAL A 1 181 ? 15.804 10.608 124.602 1.00 11.23 179 VAL A N 1
ATOM 1428 C CA . VAL A 1 181 ? 15.426 11.802 123.841 1.00 10.72 179 VAL A CA 1
ATOM 1429 C C . VAL A 1 181 ? 14.873 11.448 122.469 1.00 13.15 179 VAL A C 1
ATOM 1430 O O . VAL A 1 181 ? 13.829 11.989 122.069 1.00 13.25 179 VAL A O 1
ATOM 1434 N N . ASP A 1 182 ? 15.534 10.545 121.753 1.00 12.91 180 ASP A N 1
ATOM 1435 C CA . ASP A 1 182 ? 15.076 10.202 120.404 1.00 12.70 180 ASP A CA 1
ATOM 1436 C C . ASP A 1 182 ? 13.701 9.551 120.398 1.00 12.78 180 ASP A C 1
ATOM 1437 O O . ASP A 1 182 ? 12.888 9.862 119.519 1.00 14.00 180 ASP A O 1
ATOM 1442 N N . ILE A 1 183 ? 13.420 8.660 121.346 1.00 11.89 181 ILE A N 1
ATOM 1443 C CA . ILE A 1 183 ? 12.121 7.989 121.290 1.00 12.56 181 ILE A CA 1
ATOM 1444 C C . ILE A 1 183 ? 10.998 8.931 121.750 1.00 12.66 181 ILE A C 1
ATOM 1445 O O . ILE A 1 183 ? 9.874 8.830 121.253 1.00 13.83 181 ILE A O 1
ATOM 1450 N N . ILE A 1 184 ? 11.300 9.872 122.645 1.00 13.27 182 ILE A N 1
ATOM 1451 C CA . ILE A 1 184 ? 10.325 10.912 122.985 1.00 13.61 182 ILE A CA 1
ATOM 1452 C C . ILE A 1 184 ? 10.015 11.769 121.762 1.00 13.68 182 ILE A C 1
ATOM 1453 O O . ILE A 1 184 ? 8.852 11.976 121.430 1.00 15.98 182 ILE A O 1
ATOM 1458 N N . CYS A 1 185 ? 11.059 12.263 121.102 1.00 13.77 183 CYS A N 1
ATOM 1459 C CA . CYS A 1 185 ? 10.883 13.041 119.866 1.00 15.44 183 CYS A CA 1
ATOM 1460 C C . CYS A 1 185 ? 10.072 12.305 118.795 1.00 16.65 183 CYS A C 1
ATOM 1461 O O . CYS A 1 185 ? 9.186 12.883 118.151 1.00 19.26 183 CYS A O 1
ATOM 1464 N N . ASP A 1 186 ? 10.369 11.029 118.587 1.00 16.31 184 ASP A N 1
ATOM 1465 C CA . ASP A 1 186 ? 9.637 10.249 117.597 1.00 18.12 184 ASP A CA 1
ATOM 1466 C C . ASP A 1 186 ? 8.164 10.107 117.978 1.00 18.74 184 ASP A C 1
ATOM 1467 O O . ASP A 1 186 ? 7.269 10.208 117.132 1.00 22.42 184 ASP A O 1
ATOM 1472 N N . LYS A 1 187 ? 7.908 9.882 119.261 1.00 20.62 185 LYS A N 1
ATOM 1473 C CA . LYS A 1 187 ? 6.541 9.702 119.733 1.00 25.31 185 LYS A CA 1
ATOM 1474 C C . LYS A 1 187 ? 5.736 10.987 119.524 1.00 27.46 185 LYS A C 1
ATOM 1475 O O . LYS A 1 187 ? 4.522 10.943 119.329 1.00 28.58 185 LYS A O 1
ATOM 1481 N N . MET A 1 188 ? 6.415 12.133 119.554 1.00 24.40 186 MET A N 1
ATOM 1482 C CA . MET A 1 188 ? 5.780 13.393 119.187 1.00 28.07 186 MET A CA 1
ATOM 1483 C C . MET A 1 188 ? 5.572 13.421 117.677 1.00 26.67 186 MET A C 1
ATOM 1484 O O . MET A 1 188 ? 4.656 14.080 117.183 1.00 39.18 186 MET A O 1
ATOM 1489 N N . GLN B 1 18 ? 20.529 14.501 93.191 1.00 46.83 16 GLN B N 1
ATOM 1490 C CA . GLN B 1 18 ? 20.867 15.914 93.308 1.00 40.99 16 GLN B CA 1
ATOM 1491 C C . GLN B 1 18 ? 19.741 16.703 93.979 1.00 33.25 16 GLN B C 1
ATOM 1492 O O . GLN B 1 18 ? 19.980 17.701 94.673 1.00 32.97 16 GLN B O 1
ATOM 1498 N N . ASN B 1 19 ? 18.509 16.263 93.742 1.00 30.94 17 ASN B N 1
ATOM 1499 C CA . ASN B 1 19 ? 17.332 16.870 94.360 1.00 27.77 17 ASN B CA 1
ATOM 1500 C C . ASN B 1 19 ? 17.107 16.390 95.786 1.00 28.40 17 ASN B C 1
ATOM 1501 O O . ASN B 1 19 ? 16.105 16.738 96.417 1.00 29.10 17 ASN B O 1
ATOM 1506 N N . PHE B 1 20 ? 18.038 15.586 96.283 1.00 25.55 18 PHE B N 1
ATOM 1507 C CA . PHE B 1 20 ? 17.927 15.032 97.627 1.00 25.39 18 PHE B CA 1
ATOM 1508 C C . PHE B 1 20 ? 19.074 15.502 98.505 1.00 26.87 18 PHE B C 1
ATOM 1509 O O . PHE B 1 20 ? 20.125 15.893 98.003 1.00 30.70 18 PHE B O 1
ATOM 1517 N N . ASP B 1 21 ? 18.850 15.486 99.819 1.00 27.07 19 ASP B N 1
ATOM 1518 C CA . ASP B 1 21 ? 19.858 15.916 100.784 1.00 26.37 19 ASP B CA 1
ATOM 1519 C C . ASP B 1 21 ? 20.782 14.751 101.135 1.00 22.57 19 ASP B C 1
ATOM 1520 O O . ASP B 1 21 ? 21.958 14.944 101.430 1.00 26.34 19 ASP B O 1
ATOM 1525 N N . TYR B 1 22 ? 20.242 13.538 101.085 1.00 21.14 20 TYR B N 1
ATOM 1526 C CA . TYR B 1 22 ? 21.028 12.341 101.306 1.00 20.01 20 TYR B CA 1
ATOM 1527 C C . TYR B 1 22 ? 20.577 11.250 100.359 1.00 22.05 20 TYR B C 1
ATOM 1528 O O . TYR B 1 22 ? 19.404 11.167 99.992 1.00 19.48 20 TYR B O 1
ATOM 1537 N N . MET B 1 23 ? 21.516 10.402 99.977 1.00 18.67 21 MET B N 1
ATOM 1538 C CA A MET B 1 23 ? 21.172 9.211 99.232 0.29 19.32 21 MET B CA 1
ATOM 1539 C CA B MET B 1 23 ? 21.189 9.211 99.201 0.71 19.71 21 MET B CA 1
ATOM 1540 C C . MET B 1 23 ? 21.857 8.017 99.869 1.00 18.87 21 MET B C 1
ATOM 1541 O O . MET B 1 23 ? 23.086 7.987 100.002 1.00 19.90 21 MET B O 1
ATOM 1550 N N . PHE B 1 24 ? 21.057 7.040 100.289 1.00 15.83 22 PHE B N 1
ATOM 1551 C CA . PHE B 1 24 ? 21.622 5.899 100.994 1.00 14.52 22 PHE B CA 1
ATOM 1552 C C . PHE B 1 24 ? 21.424 4.646 100.190 1.00 14.31 22 PHE B C 1
ATOM 1553 O O . PHE B 1 24 ? 20.290 4.292 99.851 1.00 17.51 22 PHE B O 1
ATOM 1561 N N . LYS B 1 25 ? 22.518 3.942 99.941 1.00 15.28 23 LYS B N 1
ATOM 1562 C CA . LYS B 1 25 ? 22.456 2.605 99.356 1.00 14.11 23 LYS B CA 1
ATOM 1563 C C . LYS B 1 25 ? 22.196 1.555 100.439 1.00 13.43 23 LYS B C 1
ATOM 1564 O O . LYS B 1 25 ? 22.954 1.441 101.406 1.00 14.25 23 LYS B O 1
ATOM 1570 N N . LEU B 1 26 ? 21.086 0.836 100.305 1.00 11.82 24 LEU B N 1
ATOM 1571 C CA . LEU B 1 26 ? 20.725 -0.228 101.242 1.00 11.23 24 LEU B CA 1
ATOM 1572 C C . LEU B 1 26 ? 20.669 -1.571 100.529 1.00 12.03 24 LEU B C 1
ATOM 1573 O O . LEU B 1 26 ? 20.232 -1.628 99.379 1.00 11.42 24 LEU B O 1
ATOM 1578 N N . LEU B 1 27 ? 21.111 -2.638 101.196 1.00 9.24 25 LEU B N 1
ATOM 1579 C CA . LEU B 1 27 ? 20.979 -4.005 100.663 1.00 7.90 25 LEU B CA 1
ATOM 1580 C C . LEU B 1 27 ? 20.110 -4.838 101.586 1.00 7.87 25 LEU B C 1
ATOM 1581 O O . LEU B 1 27 ? 20.193 -4.716 102.809 1.00 9.25 25 LEU B O 1
ATOM 1586 N N . ILE B 1 28 ? 19.273 -5.684 101.005 1.00 7.56 26 ILE B N 1
ATOM 1587 C CA . ILE B 1 28 ? 18.528 -6.685 101.765 1.00 6.37 26 ILE B CA 1
ATOM 1588 C C . ILE B 1 28 ? 19.129 -8.032 101.403 1.00 7.26 26 ILE B C 1
ATOM 1589 O O . ILE B 1 28 ? 19.175 -8.379 100.215 1.00 9.49 26 ILE B O 1
ATOM 1594 N N . ILE B 1 29 ? 19.649 -8.753 102.401 1.00 7.97 27 ILE B N 1
ATOM 1595 C CA . ILE B 1 29 ? 20.307 -10.058 102.167 1.00 6.63 27 ILE B CA 1
ATOM 1596 C C . ILE B 1 29 ? 19.746 -11.146 103.080 1.00 7.91 27 ILE B C 1
ATOM 1597 O O . ILE B 1 29 ? 19.074 -10.845 104.084 1.00 9.17 27 ILE B O 1
ATOM 1602 N N . GLY B 1 30 ? 20.018 -12.406 102.734 1.00 7.92 28 GLY B N 1
ATOM 1603 C CA . GLY B 1 30 ? 19.509 -13.550 103.504 1.00 6.66 28 GLY B CA 1
ATOM 1604 C C . GLY B 1 30 ? 19.116 -14.697 102.593 1.00 7.67 28 GLY B C 1
ATOM 1605 O O . GLY B 1 30 ? 19.082 -14.560 101.359 1.00 8.65 28 GLY B O 1
ATOM 1606 N N . ASN B 1 31 ? 18.811 -15.845 103.184 1.00 8.36 29 ASN B N 1
ATOM 1607 C CA . ASN B 1 31 ? 18.559 -17.025 102.371 1.00 7.15 29 ASN B CA 1
ATOM 1608 C C . ASN B 1 31 ? 17.358 -16.894 101.430 1.00 7.25 29 ASN B C 1
ATOM 1609 O O . ASN B 1 31 ? 16.435 -16.095 101.673 1.00 6.70 29 ASN B O 1
ATOM 1614 N N . SER B 1 32 ? 17.373 -17.706 100.369 1.00 8.70 30 SER B N 1
ATOM 1615 C CA . SER B 1 32 ? 16.224 -17.758 99.469 1.00 7.81 30 SER B CA 1
ATOM 1616 C C . SER B 1 32 ? 14.947 -18.152 100.204 1.00 9.75 30 SER B C 1
ATOM 1617 O O . SER B 1 32 ? 14.976 -19.048 101.049 1.00 10.72 30 SER B O 1
ATOM 1620 N N . SER B 1 33 ? 13.871 -17.405 99.898 1.00 8.79 31 SER B N 1
ATOM 1621 C CA A SER B 1 33 ? 12.483 -17.629 100.379 0.67 8.18 31 SER B CA 1
ATOM 1622 C CA B SER B 1 33 ? 12.484 -17.590 100.354 0.33 8.59 31 SER B CA 1
ATOM 1623 C C . SER B 1 33 ? 12.171 -16.981 101.724 1.00 7.52 31 SER B C 1
ATOM 1624 O O . SER B 1 33 ? 11.056 -17.155 102.243 1.00 9.54 31 SER B O 1
ATOM 1629 N N . VAL B 1 34 ? 13.106 -16.224 102.305 1.00 7.97 32 VAL B N 1
ATOM 1630 C CA . VAL B 1 34 ? 12.793 -15.672 103.630 1.00 8.03 32 VAL B CA 1
ATOM 1631 C C . VAL B 1 34 ? 11.877 -14.473 103.575 1.00 7.96 32 VAL B C 1
ATOM 1632 O O . VAL B 1 34 ? 11.305 -14.080 104.591 1.00 7.44 32 VAL B O 1
ATOM 1636 N N . GLY B 1 35 ? 11.750 -13.877 102.390 1.00 7.53 33 GLY B N 1
ATOM 1637 C CA . GLY B 1 35 ? 10.780 -12.820 102.161 1.00 7.98 33 GLY B CA 1
ATOM 1638 C C . GLY B 1 35 ? 11.395 -11.472 101.853 1.00 6.93 33 GLY B C 1
ATOM 1639 O O . GLY B 1 35 ? 10.741 -10.434 102.074 1.00 8.16 33 GLY B O 1
ATOM 1640 N N . LYS B 1 36 ? 12.626 -11.445 101.330 1.00 6.54 34 LYS B N 1
ATOM 1641 C CA . LYS B 1 36 ? 13.313 -10.169 101.045 1.00 5.32 34 LYS B CA 1
ATOM 1642 C C . LYS B 1 36 ? 12.568 -9.296 100.018 1.00 6.41 34 LYS B C 1
ATOM 1643 O O . LYS B 1 36 ? 12.343 -8.108 100.247 1.00 8.29 34 LYS B O 1
ATOM 1649 N N . THR B 1 37 ? 12.171 -9.901 98.895 1.00 7.14 35 THR B N 1
ATOM 1650 C CA . THR B 1 37 ? 11.470 -9.168 97.857 1.00 7.94 35 THR B CA 1
ATOM 1651 C C . THR B 1 37 ? 10.081 -8.727 98.347 1.00 7.30 35 THR B C 1
ATOM 1652 O O . THR B 1 37 ? 9.662 -7.596 98.128 1.00 7.82 35 THR B O 1
ATOM 1656 N N . SER B 1 38 ? 9.389 -9.619 99.048 1.00 7.51 36 SER B N 1
ATOM 1657 C CA . SER B 1 38 ? 8.102 -9.262 99.638 1.00 7.62 36 SER B CA 1
ATOM 1658 C C . SER B 1 38 ? 8.238 -8.070 100.579 1.00 7.28 36 SER B C 1
ATOM 1659 O O . SER B 1 38 ? 7.387 -7.166 100.598 1.00 8.55 36 SER B O 1
ATOM 1662 N N . PHE B 1 39 ? 9.328 -8.059 101.346 1.00 8.40 37 PHE B N 1
ATOM 1663 C CA . PHE B 1 39 ? 9.564 -6.998 102.301 1.00 7.90 37 PHE B CA 1
ATOM 1664 C C . PHE B 1 39 ? 9.739 -5.653 101.574 1.00 7.54 37 PHE B C 1
ATOM 1665 O O . PHE B 1 39 ? 9.118 -4.648 101.920 1.00 8.60 37 PHE B O 1
ATOM 1673 N N . LEU B 1 40 ? 10.565 -5.656 100.524 1.00 8.48 38 LEU B N 1
ATOM 1674 C CA . LEU B 1 40 ? 10.792 -4.459 99.741 1.00 8.88 38 LEU B CA 1
ATOM 1675 C C . LEU B 1 40 ? 9.502 -3.916 99.134 1.00 8.22 38 LEU B C 1
ATOM 1676 O O . LEU B 1 40 ? 9.225 -2.726 99.234 1.00 9.28 38 LEU B O 1
ATOM 1681 N N . PHE B 1 41 ? 8.706 -4.793 98.520 1.00 8.38 39 PHE B N 1
ATOM 1682 C CA . PHE B 1 41 ? 7.537 -4.275 97.808 1.00 9.64 39 PHE B CA 1
ATOM 1683 C C . PHE B 1 41 ? 6.338 -4.013 98.720 1.00 9.17 39 PHE B C 1
ATOM 1684 O O . PHE B 1 41 ? 5.484 -3.199 98.372 1.00 10.84 39 PHE B O 1
ATOM 1692 N N . ARG B 1 42 ? 6.343 -4.607 99.912 1.00 9.37 40 ARG B N 1
ATOM 1693 C CA . ARG B 1 42 ? 5.437 -4.098 100.946 1.00 9.22 40 ARG B CA 1
ATOM 1694 C C . ARG B 1 42 ? 5.766 -2.651 101.286 1.00 8.91 40 ARG B C 1
ATOM 1695 O O . ARG B 1 42 ? 4.888 -1.788 101.327 1.00 11.38 40 ARG B O 1
ATOM 1703 N N . TYR B 1 43 ? 7.038 -2.379 101.530 1.00 8.92 41 TYR B N 1
ATOM 1704 C CA . TYR B 1 43 ? 7.462 -1.030 101.851 1.00 10.83 41 TYR B CA 1
ATOM 1705 C C . TYR B 1 43 ? 7.220 -0.037 100.719 1.00 11.69 41 TYR B C 1
ATOM 1706 O O . TYR B 1 43 ? 6.707 1.051 100.948 1.00 12.77 41 TYR B O 1
ATOM 1715 N N . ALA B 1 44 ? 7.574 -0.416 99.492 1.00 10.14 42 ALA B N 1
ATOM 1716 C CA . ALA B 1 44 ? 7.499 0.513 98.369 1.00 10.83 42 ALA B CA 1
ATOM 1717 C C . ALA B 1 44 ? 6.075 0.713 97.843 1.00 13.66 42 ALA B C 1
ATOM 1718 O O . ALA B 1 44 ? 5.663 1.843 97.533 1.00 17.42 42 ALA B O 1
ATOM 1720 N N . ASP B 1 45 ? 5.315 -0.381 97.760 1.00 13.07 43 ASP B N 1
ATOM 1721 C CA . ASP B 1 45 ? 4.018 -0.368 97.068 1.00 14.07 43 ASP B CA 1
ATOM 1722 C C . ASP B 1 45 ? 2.828 -0.708 97.952 1.00 14.55 43 ASP B C 1
ATOM 1723 O O . ASP B 1 45 ? 1.691 -0.641 97.491 1.00 15.72 43 ASP B O 1
ATOM 1728 N N . ASP B 1 46 ? 3.091 -1.078 99.203 1.00 12.01 44 ASP B N 1
ATOM 1729 C CA . ASP B 1 46 ? 2.038 -1.550 100.128 1.00 11.32 44 ASP B CA 1
ATOM 1730 C C . ASP B 1 46 ? 1.253 -2.680 99.479 1.00 14.73 44 ASP B C 1
ATOM 1731 O O . ASP B 1 46 ? 0.033 -2.717 99.511 1.00 13.97 44 ASP B O 1
ATOM 1736 N N . SER B 1 47 ? 1.991 -3.607 98.883 1.00 12.76 45 SER B N 1
ATOM 1737 C CA A SER B 1 47 ? 1.427 -4.766 98.199 0.57 12.60 45 SER B CA 1
ATOM 1738 C CA B SER B 1 47 ? 1.359 -4.762 98.269 0.43 11.44 45 SER B CA 1
ATOM 1739 C C . SER B 1 47 ? 2.007 -6.064 98.725 1.00 12.47 45 SER B C 1
ATOM 1740 O O . SER B 1 47 ? 3.120 -6.071 99.270 1.00 13.85 45 SER B O 1
ATOM 1745 N N . PHE B 1 48 ? 1.286 -7.159 98.522 1.00 12.57 46 PHE B N 1
ATOM 1746 C CA . PHE B 1 48 ? 1.768 -8.501 98.837 1.00 11.27 46 PHE B CA 1
ATOM 1747 C C . PHE B 1 48 ? 1.220 -9.493 97.836 1.00 10.21 46 PHE B C 1
ATOM 1748 O O . PHE B 1 48 ? 0.089 -9.370 97.403 1.00 12.24 46 PHE B O 1
ATOM 1756 N N . THR B 1 49 ? 2.033 -10.479 97.478 1.00 10.35 47 THR B N 1
ATOM 1757 C CA . THR B 1 49 ? 1.543 -11.672 96.784 1.00 10.18 47 THR B CA 1
ATOM 1758 C C . THR B 1 49 ? 2.095 -12.932 97.454 1.00 10.60 47 THR B C 1
ATOM 1759 O O . THR B 1 49 ? 3.235 -12.961 97.953 1.00 10.66 47 THR B O 1
ATOM 1763 N N . SER B 1 50 ? 1.264 -13.965 97.488 1.00 12.45 48 SER B N 1
ATOM 1764 C CA A SER B 1 50 ? 1.681 -15.268 97.986 0.79 11.32 48 SER B CA 1
ATOM 1765 C CA B SER B 1 50 ? 1.703 -15.256 98.004 0.21 11.64 48 SER B CA 1
ATOM 1766 C C . SER B 1 50 ? 2.607 -15.990 97.016 1.00 12.95 48 SER B C 1
ATOM 1767 O O . SER B 1 50 ? 3.295 -16.935 97.386 1.00 13.65 48 SER B O 1
ATOM 1772 N N . ALA B 1 51 ? 2.608 -15.555 95.756 1.00 13.02 49 ALA B N 1
ATOM 1773 C CA . ALA B 1 51 ? 3.419 -16.212 94.728 1.00 12.69 49 ALA B CA 1
ATOM 1774 C C . ALA B 1 51 ? 4.908 -16.073 95.001 1.00 13.74 49 ALA B C 1
ATOM 1775 O O . ALA B 1 51 ? 5.400 -14.980 95.305 1.00 16.28 49 ALA B O 1
ATOM 1777 N N . PHE B 1 52 ? 5.626 -17.181 94.885 1.00 13.23 50 PHE B N 1
ATOM 1778 C CA . PHE B 1 52 ? 7.074 -17.169 95.030 1.00 11.55 50 PHE B CA 1
ATOM 1779 C C . PHE B 1 52 ? 7.744 -17.109 93.670 1.00 14.30 50 PHE B C 1
ATOM 1780 O O . PHE B 1 52 ? 7.753 -18.093 92.934 1.00 16.31 50 PHE B O 1
ATOM 1788 N N . VAL B 1 53 ? 8.294 -15.942 93.343 1.00 10.98 51 VAL B N 1
ATOM 1789 C CA . VAL B 1 53 ? 9.113 -15.781 92.150 1.00 10.57 51 VAL B CA 1
ATOM 1790 C C . VAL B 1 53 ? 10.483 -15.349 92.659 1.00 10.67 51 VAL B C 1
ATOM 1791 O O . VAL B 1 53 ? 10.665 -14.233 93.163 1.00 11.32 51 VAL B O 1
ATOM 1795 N N . SER B 1 54 ? 11.427 -16.271 92.574 1.00 11.77 52 SER B N 1
ATOM 1796 C CA A SER B 1 54 ? 12.763 -16.039 93.113 0.42 10.58 52 SER B CA 1
ATOM 1797 C CA B SER B 1 54 ? 12.745 -16.051 93.128 0.58 10.15 52 SER B CA 1
ATOM 1798 C C . SER B 1 54 ? 13.488 -14.945 92.374 1.00 11.01 52 SER B C 1
ATOM 1799 O O . SER B 1 54 ? 13.331 -14.785 91.156 1.00 12.13 52 SER B O 1
ATOM 1804 N N . THR B 1 55 ? 14.294 -14.192 93.113 1.00 9.39 53 THR B N 1
ATOM 1805 C CA . THR B 1 55 ? 15.089 -13.125 92.536 1.00 9.06 53 THR B CA 1
ATOM 1806 C C . THR B 1 55 ? 16.311 -13.670 91.819 1.00 14.06 53 THR B C 1
ATOM 1807 O O . THR B 1 55 ? 16.955 -14.599 92.295 1.00 13.48 53 THR B O 1
ATOM 1811 N N . VAL B 1 56 ? 16.596 -13.092 90.653 1.00 12.90 54 VAL B N 1
ATOM 1812 C CA . VAL B 1 56 ? 17.725 -13.487 89.837 1.00 16.47 54 VAL B CA 1
ATOM 1813 C C . VAL B 1 56 ? 18.758 -12.359 89.880 1.00 15.49 54 VAL B C 1
ATOM 1814 O O . VAL B 1 56 ? 18.458 -11.231 89.462 1.00 18.88 54 VAL B O 1
ATOM 1818 N N . GLY B 1 57 ? 19.948 -12.650 90.412 1.00 15.04 55 GLY B N 1
ATOM 1819 C CA . GLY B 1 57 ? 21.017 -11.665 90.500 1.00 14.79 55 GLY B CA 1
ATOM 1820 C C . GLY B 1 57 ? 20.730 -10.683 91.616 1.00 14.39 55 GLY B C 1
ATOM 1821 O O . GLY B 1 57 ? 20.485 -11.081 92.760 1.00 15.28 55 GLY B O 1
ATOM 1822 N N . ILE B 1 58 ? 20.756 -9.399 91.279 1.00 16.95 56 ILE B N 1
ATOM 1823 C CA . ILE B 1 58 ? 20.452 -8.349 92.244 1.00 13.88 56 ILE B CA 1
ATOM 1824 C C . ILE B 1 58 ? 19.534 -7.342 91.556 1.00 16.44 56 ILE B C 1
ATOM 1825 O O . ILE B 1 58 ? 19.800 -6.916 90.432 1.00 19.20 56 ILE B O 1
ATOM 1830 N N . ASP B 1 59 ? 18.431 -7.006 92.221 1.00 17.05 57 ASP B N 1
ATOM 1831 C CA . ASP B 1 59 ? 17.453 -6.052 91.710 1.00 16.47 57 ASP B CA 1
ATOM 1832 C C . ASP B 1 59 ? 17.473 -4.747 92.510 1.00 15.61 57 ASP B C 1
ATOM 1833 O O . ASP B 1 59 ? 18.057 -4.678 93.583 1.00 16.59 57 ASP B O 1
ATOM 1838 N N . PHE B 1 60 ? 16.852 -3.713 91.962 1.00 19.89 58 PHE B N 1
ATOM 1839 C CA . PHE B 1 60 ? 17.021 -2.353 92.450 1.00 24.30 58 PHE B CA 1
ATOM 1840 C C . PHE B 1 60 ? 15.690 -1.579 92.529 1.00 22.66 58 PHE B C 1
ATOM 1841 O O . PHE B 1 60 ? 14.897 -1.635 91.592 1.00 25.13 58 PHE B O 1
ATOM 1849 N N . LYS B 1 61 ? 15.438 -0.855 93.620 1.00 17.69 59 LYS B N 1
ATOM 1850 C CA . LYS B 1 61 ? 14.216 -0.059 93.741 1.00 16.86 59 LYS B CA 1
ATOM 1851 C C . LYS B 1 61 ? 14.490 1.230 94.523 1.00 16.67 59 LYS B C 1
ATOM 1852 O O . LYS B 1 61 ? 15.144 1.177 95.556 1.00 18.64 59 LYS B O 1
ATOM 1858 N N . VAL B 1 62 ? 14.022 2.371 94.031 1.00 17.49 60 VAL B N 1
ATOM 1859 C CA . VAL B 1 62 ? 14.229 3.641 94.718 1.00 17.75 60 VAL B CA 1
ATOM 1860 C C . VAL B 1 62 ? 12.991 4.030 95.511 1.00 22.57 60 VAL B C 1
ATOM 1861 O O . VAL B 1 62 ? 11.867 3.887 95.028 1.00 25.08 60 VAL B O 1
ATOM 1865 N N . LYS B 1 63 ? 13.193 4.507 96.737 1.00 20.35 61 LYS B N 1
ATOM 1866 C CA . LYS B 1 63 ? 12.117 5.115 97.514 1.00 25.43 61 LYS B CA 1
ATOM 1867 C C . LYS B 1 63 ? 12.618 6.372 98.226 1.00 24.17 61 LYS B C 1
ATOM 1868 O O . LYS B 1 63 ? 13.706 6.377 98.786 1.00 21.87 61 LYS B O 1
ATOM 1874 N N . THR B 1 64 ? 11.823 7.436 98.201 1.00 22.89 62 THR B N 1
ATOM 1875 C CA . THR B 1 64 ? 12.189 8.682 98.856 1.00 25.12 62 THR B CA 1
ATOM 1876 C C . THR B 1 64 ? 11.465 8.840 100.189 1.00 29.26 62 THR B C 1
ATOM 1877 O O . THR B 1 64 ? 10.273 8.560 100.288 1.00 35.44 62 THR B O 1
ATOM 1881 N N . VAL B 1 65 ? 12.188 9.258 101.222 1.00 24.50 63 VAL B N 1
ATOM 1882 C CA . VAL B 1 65 ? 11.549 9.571 102.497 1.00 24.21 63 VAL B CA 1
ATOM 1883 C C . VAL B 1 65 ? 11.956 10.946 103.016 1.00 26.40 63 VAL B C 1
ATOM 1884 O O . VAL B 1 65 ? 12.933 11.535 102.562 1.00 28.40 63 VAL B O 1
ATOM 1888 N N . PHE B 1 66 ? 11.169 11.455 103.957 1.00 24.62 64 PHE B N 1
ATOM 1889 C CA . PHE B 1 66 ? 11.408 12.745 104.589 1.00 26.85 64 PHE B CA 1
ATOM 1890 C C . PHE B 1 66 ? 11.700 12.492 106.079 1.00 32.10 64 PHE B C 1
ATOM 1891 O O . PHE B 1 66 ? 10.882 11.888 106.764 1.00 33.78 64 PHE B O 1
ATOM 1899 N N . ARG B 1 67 ? 12.873 12.909 106.563 1.00 31.94 65 ARG B N 1
ATOM 1900 C CA A ARG B 1 67 ? 13.271 12.665 107.948 0.54 29.55 65 ARG B CA 1
ATOM 1901 C CA B ARG B 1 67 ? 13.273 12.664 107.960 0.46 29.75 65 ARG B CA 1
ATOM 1902 C C . ARG B 1 67 ? 14.068 13.842 108.505 1.00 34.05 65 ARG B C 1
ATOM 1903 O O . ARG B 1 67 ? 15.112 14.196 107.958 1.00 33.23 65 ARG B O 1
ATOM 1918 N N . HIS B 1 68 ? 13.575 14.440 109.594 1.00 33.96 66 HIS B N 1
ATOM 1919 C CA . HIS B 1 68 ? 14.226 15.590 110.226 1.00 36.74 66 HIS B CA 1
ATOM 1920 C C . HIS B 1 68 ? 14.496 16.682 109.208 1.00 39.55 66 HIS B C 1
ATOM 1921 O O . HIS B 1 68 ? 15.634 17.114 109.048 1.00 38.76 66 HIS B O 1
ATOM 1928 N N . A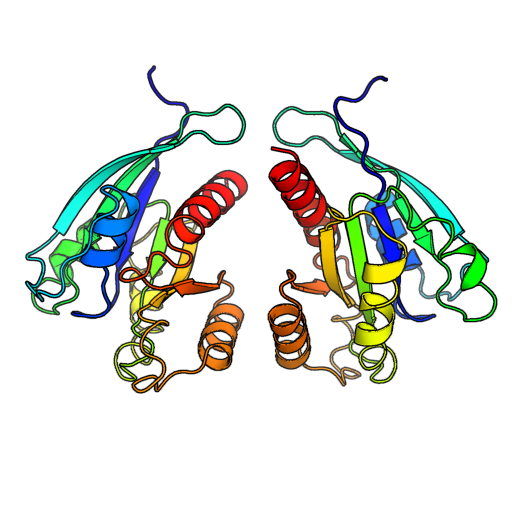SP B 1 69 ? 13.424 17.092 108.529 1.00 45.13 67 ASP B N 1
ATOM 1929 C CA A ASP B 1 69 ? 13.429 18.118 107.476 0.29 43.85 67 ASP B CA 1
ATOM 1930 C CA B ASP B 1 69 ? 13.463 18.137 107.507 0.71 44.04 67 ASP B CA 1
ATOM 1931 C C . ASP B 1 69 ? 14.505 17.900 106.409 1.00 40.85 67 ASP B C 1
ATOM 1932 O O . ASP B 1 69 ? 14.968 18.841 105.777 1.00 39.05 67 ASP B O 1
ATOM 1941 N N . LYS B 1 70 ? 14.873 16.644 106.180 1.00 38.24 68 LYS B N 1
ATOM 1942 C CA . LYS B 1 70 ? 15.806 16.321 105.104 1.00 36.65 68 LYS B CA 1
ATOM 1943 C C . LYS B 1 70 ? 15.170 15.328 104.132 1.00 31.08 68 LYS B C 1
ATOM 1944 O O . LYS B 1 70 ? 14.507 14.384 104.547 1.00 31.25 68 LYS B O 1
ATOM 1950 N N . ARG B 1 71 ? 15.360 15.551 102.836 1.00 29.03 69 ARG B N 1
ATOM 1951 C CA . ARG B 1 71 ? 14.917 14.583 101.838 1.00 30.41 69 ARG B CA 1
ATOM 1952 C C . ARG B 1 71 ? 15.960 13.496 101.636 1.00 25.89 69 ARG B C 1
ATOM 1953 O O . ARG B 1 71 ? 17.103 13.774 101.287 1.00 26.40 69 ARG B O 1
ATOM 1961 N N . VAL B 1 72 ? 15.558 12.257 101.876 1.00 25.24 70 VAL B N 1
ATOM 1962 C CA . VAL B 1 72 ? 16.461 11.123 101.759 1.00 21.53 70 VAL B CA 1
ATOM 1963 C C . VAL B 1 72 ? 16.035 10.177 100.637 1.00 24.64 70 VAL B C 1
ATOM 1964 O O . VAL B 1 72 ? 14.928 9.634 100.663 1.00 24.70 70 VAL B O 1
ATOM 1968 N N . LYS B 1 73 ? 16.914 9.972 99.661 1.00 20.72 71 LYS B N 1
ATOM 1969 C CA . LYS B 1 73 ? 16.651 8.976 98.629 1.00 20.96 71 LYS B CA 1
ATOM 1970 C C . LYS B 1 73 ? 17.251 7.625 99.020 1.00 20.16 71 LYS B C 1
ATOM 1971 O O . LYS B 1 73 ? 18.442 7.525 99.298 1.00 20.15 71 LYS B O 1
ATOM 1977 N N . LEU B 1 74 ? 16.426 6.582 99.048 1.00 16.73 72 LEU B N 1
ATOM 1978 C CA . LEU B 1 74 ? 16.909 5.232 99.329 1.00 15.19 72 LEU B CA 1
ATOM 1979 C C . LEU B 1 74 ? 17.069 4.450 98.052 1.00 21.36 72 LEU B C 1
ATOM 1980 O O . LEU B 1 74 ? 16.115 4.257 97.301 1.00 19.10 72 LEU B O 1
ATOM 1985 N N . GLN B 1 75 ? 18.289 4.000 97.813 1.00 14.83 73 GLN B N 1
ATOM 1986 C CA A GLN B 1 75 ? 18.577 3.136 96.678 0.46 14.64 73 GLN B CA 1
ATOM 1987 C CA B GLN B 1 75 ? 18.578 3.149 96.679 0.54 14.66 73 GLN B CA 1
ATOM 1988 C C . GLN B 1 75 ? 18.641 1.723 97.232 1.00 15.59 73 GLN B C 1
ATOM 1989 O O . GLN B 1 75 ? 19.638 1.331 97.825 1.00 15.22 73 GLN B O 1
ATOM 2000 N N . ILE B 1 76 ? 17.551 0.968 97.092 1.00 14.97 74 ILE B N 1
ATOM 2001 C CA . ILE B 1 76 ? 17.428 -0.314 97.795 1.00 12.84 74 ILE B CA 1
ATOM 2002 C C . ILE B 1 76 ? 17.698 -1.489 96.856 1.00 19.64 74 ILE B C 1
ATOM 2003 O O . ILE B 1 76 ? 17.023 -1.642 95.838 1.00 19.21 74 ILE B O 1
ATOM 2008 N N . TRP B 1 77 ? 18.690 -2.307 97.203 1.00 13.41 75 TRP B N 1
ATOM 2009 C CA . TRP B 1 77 ? 19.090 -3.429 96.377 1.00 10.25 75 TRP B CA 1
ATOM 2010 C C . TRP B 1 77 ? 18.572 -4.715 97.003 1.00 9.24 75 TRP B C 1
ATOM 2011 O O . TRP B 1 77 ? 18.884 -5.047 98.147 1.00 11.11 75 TRP B O 1
ATOM 2022 N N . ASP B 1 78 ? 17.784 -5.426 96.217 1.00 11.08 76 ASP B N 1
ATOM 2023 C CA . ASP B 1 78 ? 17.141 -6.673 96.628 1.00 10.90 76 ASP B CA 1
ATOM 2024 C C . ASP B 1 78 ? 17.959 -7.846 96.094 1.00 9.28 76 ASP B C 1
ATOM 2025 O O . ASP B 1 78 ? 17.933 -8.128 94.920 1.00 12.56 76 ASP B O 1
ATOM 2030 N N . THR B 1 79 ? 18.727 -8.489 96.939 1.00 8.20 77 THR B N 1
ATOM 2031 C CA . THR B 1 79 ? 19.618 -9.553 96.447 1.00 8.47 77 THR B CA 1
ATOM 2032 C C . THR B 1 79 ? 18.943 -10.925 96.333 1.00 9.07 77 THR B C 1
ATOM 2033 O O . THR B 1 79 ? 18.061 -11.276 97.111 1.00 8.85 77 THR B O 1
ATOM 2037 N N . ALA B 1 80 ? 19.384 -11.722 95.365 1.00 10.71 78 ALA B N 1
ATOM 2038 C CA . ALA B 1 80 ? 19.038 -13.142 95.360 1.00 9.40 78 ALA B CA 1
ATOM 2039 C C . ALA B 1 80 ? 19.621 -13.850 96.568 1.00 11.98 78 ALA B C 1
ATOM 2040 O O . ALA B 1 80 ? 20.781 -13.634 96.913 1.00 12.30 78 ALA B O 1
ATOM 2042 N N . GLY B 1 81 ? 18.833 -14.714 97.195 1.00 9.73 79 GLY B N 1
ATOM 2043 C CA . GLY B 1 81 ? 19.369 -15.585 98.231 1.00 9.60 79 GLY B CA 1
ATOM 2044 C C . GLY B 1 81 ? 20.011 -16.857 97.684 1.00 11.43 79 GLY B C 1
ATOM 2045 O O . GLY B 1 81 ? 20.822 -17.481 98.374 1.00 14.95 79 GLY B O 1
ATOM 2046 N N . LEU B 1 82 ? 19.614 -17.272 96.480 1.00 10.99 80 LEU B N 1
ATOM 2047 C CA . LEU B 1 82 ? 20.116 -18.528 95.906 1.00 15.14 80 LEU B CA 1
ATOM 2048 C C . LEU B 1 82 ? 21.620 -18.479 95.686 1.00 16.71 80 LEU B C 1
ATOM 2049 O O . LEU B 1 82 ? 22.158 -17.468 95.211 1.00 14.55 80 LEU B O 1
ATOM 2054 N N . GLU B 1 83 ? 22.277 -19.595 96.004 1.00 15.35 81 GLU B N 1
ATOM 2055 C CA . GLU B 1 83 ? 23.723 -19.741 95.927 1.00 20.07 81 GLU B CA 1
ATOM 2056 C C . GLU B 1 83 ? 24.312 -19.435 94.547 1.00 17.84 81 GLU B C 1
ATOM 2057 O O . GLU B 1 83 ? 25.412 -18.877 94.456 1.00 20.37 81 GLU B O 1
ATOM 2063 N N . ARG B 1 84 ? 23.592 -19.760 93.471 1.00 15.96 82 ARG B N 1
ATOM 2064 C CA . ARG B 1 84 ? 24.138 -19.557 92.134 1.00 17.96 82 ARG B CA 1
ATOM 2065 C C . ARG B 1 84 ? 24.417 -18.077 91.854 1.00 18.83 82 ARG B C 1
ATOM 2066 O O . ARG B 1 84 ? 25.227 -17.763 90.985 1.00 19.92 82 ARG B O 1
ATOM 2074 N N . TYR B 1 85 ? 23.766 -17.187 92.602 1.00 17.61 83 TYR B N 1
ATOM 2075 C CA . TYR B 1 85 ? 23.935 -15.744 92.403 1.00 15.05 83 TYR B CA 1
ATOM 2076 C C . TYR B 1 85 ? 24.796 -15.069 93.474 1.00 16.39 83 TYR B C 1
ATOM 2077 O O . TYR B 1 85 ? 24.848 -13.845 93.548 1.00 16.23 83 TYR B O 1
ATOM 2086 N N . ARG B 1 86 ? 25.469 -15.852 94.308 1.00 16.26 84 ARG B N 1
ATOM 2087 C CA . ARG B 1 86 ? 26.180 -15.276 95.446 1.00 16.10 84 ARG B CA 1
ATOM 2088 C C . ARG B 1 86 ? 27.284 -14.292 95.018 1.00 14.97 84 ARG B C 1
ATOM 2089 O O . ARG B 1 86 ? 27.422 -13.208 95.596 1.00 16.40 84 ARG B O 1
ATOM 2097 N N . THR B 1 87 ? 28.037 -14.655 93.987 1.00 15.01 85 THR B N 1
ATOM 2098 C CA . THR B 1 87 ? 29.107 -13.809 93.467 1.00 14.98 85 THR B CA 1
ATOM 2099 C C . THR B 1 87 ? 28.596 -12.467 92.929 1.00 22.12 85 THR B C 1
ATOM 2100 O O . THR B 1 87 ? 29.191 -11.415 93.162 1.00 17.67 85 THR B O 1
ATOM 2104 N N . ILE B 1 88 ? 27.484 -12.497 92.215 1.00 14.48 86 ILE B N 1
ATOM 2105 C CA . ILE B 1 88 ? 26.899 -11.267 91.714 1.00 16.05 86 ILE B CA 1
ATOM 2106 C C . ILE B 1 88 ? 26.447 -10.373 92.865 1.00 14.06 86 ILE B C 1
ATOM 2107 O O . ILE B 1 88 ? 26.710 -9.163 92.890 1.00 16.13 86 ILE B O 1
ATOM 2112 N N . THR B 1 89 ? 25.756 -10.954 93.833 1.00 12.89 87 THR B N 1
ATOM 2113 C CA . THR B 1 89 ? 25.227 -10.118 94.901 1.00 12.63 87 THR B CA 1
ATOM 2114 C C . THR B 1 89 ? 26.328 -9.502 95.766 1.00 15.26 87 THR B C 1
ATOM 2115 O O . THR B 1 89 ? 26.216 -8.352 96.190 1.00 14.17 87 THR B O 1
ATOM 2119 N N . THR B 1 90 ? 27.393 -10.244 96.016 1.00 14.55 88 THR B N 1
ATOM 2120 C CA A THR B 1 90 ? 28.420 -9.696 96.898 0.47 16.00 88 THR B CA 1
ATOM 2121 C CA B THR B 1 90 ? 28.498 -9.796 96.844 0.53 16.57 88 THR B CA 1
ATOM 2122 C C . THR B 1 90 ? 29.219 -8.587 96.230 1.00 16.74 88 THR B C 1
ATOM 2123 O O . THR B 1 90 ? 29.787 -7.732 96.925 1.00 18.04 88 THR B O 1
ATOM 2130 N N . ALA B 1 91 ? 29.219 -8.534 94.901 1.00 14.61 89 ALA B N 1
ATOM 2131 C CA . ALA B 1 91 ? 29.853 -7.429 94.193 1.00 15.63 89 ALA B CA 1
ATOM 2132 C C . ALA B 1 91 ? 29.194 -6.085 94.498 1.00 15.86 89 ALA B C 1
ATOM 2133 O O . ALA B 1 91 ? 29.770 -5.024 94.197 1.00 19.22 89 ALA B O 1
ATOM 2135 N N . TYR B 1 92 ? 27.989 -6.111 95.053 1.00 15.41 90 TYR B N 1
ATOM 2136 C CA . TYR B 1 92 ? 27.274 -4.866 95.352 1.00 14.95 90 TYR B CA 1
ATOM 2137 C C . TYR B 1 92 ? 27.284 -4.468 96.808 1.00 14.24 90 TYR B C 1
ATOM 2138 O O . TYR B 1 92 ? 26.702 -3.454 97.157 1.00 15.02 90 TYR B O 1
ATOM 2147 N N . TYR B 1 93 ? 27.980 -5.228 97.653 1.00 13.13 91 TYR B N 1
ATOM 2148 C CA . TYR B 1 93 ? 28.069 -4.878 99.063 1.00 12.82 91 TYR B CA 1
ATOM 2149 C C . TYR B 1 93 ? 28.899 -3.602 99.242 1.00 14.90 91 TYR B C 1
ATOM 2150 O O . TYR B 1 93 ? 28.650 -2.827 100.160 1.00 18.96 91 TYR B O 1
ATOM 2159 N N . ARG B 1 94 ? 29.904 -3.416 98.395 1.00 18.84 92 ARG B N 1
ATOM 2160 C CA . ARG B 1 94 ? 30.768 -2.238 98.457 1.00 20.14 92 ARG B CA 1
ATOM 2161 C C . ARG B 1 94 ? 29.959 -0.940 98.452 1.00 22.25 92 ARG B C 1
ATOM 2162 O O . ARG B 1 94 ? 29.084 -0.756 97.612 1.00 20.48 92 ARG B O 1
ATOM 2170 N N . GLY B 1 95 ? 30.248 -0.034 99.375 1.00 21.54 93 GLY B N 1
ATOM 2171 C CA . GLY B 1 95 ? 29.551 1.239 99.366 1.00 27.40 93 GLY B CA 1
ATOM 2172 C C . GLY B 1 95 ? 28.114 1.215 99.885 1.00 24.99 93 GLY B C 1
ATOM 2173 O O . GLY B 1 95 ? 27.467 2.254 99.930 1.00 25.00 93 GLY B O 1
ATOM 2174 N N . ALA B 1 96 ? 27.597 0.046 100.262 1.00 18.03 94 ALA B N 1
ATOM 2175 C CA . ALA B 1 96 ? 26.306 0.009 100.974 1.00 14.36 94 ALA B CA 1
ATOM 2176 C C . ALA B 1 96 ? 26.416 0.711 102.318 1.00 15.88 94 ALA B C 1
ATOM 2177 O O . ALA B 1 96 ? 27.386 0.517 103.046 1.00 17.93 94 ALA B O 1
ATOM 2179 N N . MET B 1 97 ? 25.437 1.554 102.634 1.00 14.96 95 MET B N 1
ATOM 2180 C CA A MET B 1 97 ? 25.472 2.229 103.920 0.60 14.44 95 MET B CA 1
ATOM 2181 C CA B MET B 1 97 ? 25.398 2.265 103.907 0.40 15.89 95 MET B CA 1
ATOM 2182 C C . MET B 1 97 ? 24.716 1.430 104.987 1.00 13.21 95 MET B C 1
ATOM 2183 O O . MET B 1 97 ? 24.969 1.604 106.176 1.00 13.48 95 MET B O 1
ATOM 2192 N N . GLY B 1 98 ? 23.811 0.538 104.573 1.00 12.01 96 GLY B N 1
ATOM 2193 C CA . GLY B 1 98 ? 23.080 -0.299 105.528 1.00 11.26 96 GLY B CA 1
ATOM 2194 C C . GLY B 1 98 ? 22.602 -1.585 104.914 1.00 10.58 96 GLY B C 1
ATOM 2195 O O . GLY B 1 98 ? 22.432 -1.671 103.695 1.00 10.85 96 GLY B O 1
ATOM 2196 N N . PHE B 1 99 ? 22.421 -2.592 105.766 1.00 9.35 97 PHE B N 1
ATOM 2197 C CA . PHE B 1 99 ? 21.932 -3.925 105.423 1.00 10.52 97 PHE B CA 1
ATOM 2198 C C . PHE B 1 99 ? 20.761 -4.314 106.280 1.00 9.50 97 PHE B C 1
ATOM 2199 O O . PHE B 1 99 ? 20.787 -4.109 107.495 1.00 8.76 97 PHE B O 1
ATOM 2207 N N . ILE B 1 100 ? 19.741 -4.873 105.631 1.00 8.75 98 ILE B N 1
ATOM 2208 C CA . ILE B 1 100 ? 18.710 -5.668 106.316 1.00 8.24 98 ILE B CA 1
ATOM 2209 C C . ILE B 1 100 ? 19.123 -7.113 106.137 1.00 6.88 98 ILE B C 1
ATOM 2210 O O . ILE B 1 100 ? 19.198 -7.612 105.007 1.00 8.86 98 ILE B O 1
ATOM 2215 N N . LEU B 1 101 ? 19.473 -7.771 107.239 1.00 8.19 99 LEU B N 1
ATOM 2216 C CA . LEU B 1 101 ? 19.912 -9.164 107.211 1.00 6.36 99 LEU B CA 1
ATOM 2217 C C . LEU B 1 101 ? 18.703 -9.974 107.698 1.00 6.06 99 LEU B C 1
ATOM 2218 O O . LEU B 1 101 ? 18.355 -9.916 108.893 1.00 7.40 99 LEU B O 1
ATOM 2223 N N . MET B 1 102 ? 18.054 -10.685 106.773 1.00 6.69 100 MET B N 1
ATOM 2224 C CA . MET B 1 102 ? 16.759 -11.315 107.037 1.00 7.31 100 MET B CA 1
ATOM 2225 C C . MET B 1 102 ? 16.864 -12.825 107.177 1.00 6.08 100 MET B C 1
ATOM 2226 O O . MET B 1 102 ? 17.574 -13.494 106.420 1.00 8.83 100 MET B O 1
ATOM 2231 N N . TYR B 1 103 ? 16.133 -13.373 108.153 1.00 6.49 101 TYR B N 1
ATOM 2232 C CA . TYR B 1 103 ? 15.800 -14.805 108.184 1.00 7.68 101 TYR B CA 1
ATOM 2233 C C . TYR B 1 103 ? 14.274 -14.903 108.323 1.00 6.44 101 TYR B C 1
ATOM 2234 O O . TYR B 1 103 ? 13.553 -13.881 108.393 1.00 7.69 101 TYR B O 1
ATOM 2243 N N . ASP B 1 104 ? 13.808 -16.139 108.326 1.00 8.07 102 ASP B N 1
ATOM 2244 C CA . ASP B 1 104 ? 12.395 -16.493 108.331 1.00 7.13 102 ASP B CA 1
ATOM 2245 C C . ASP B 1 104 ? 12.160 -17.258 109.631 1.00 8.24 102 ASP B C 1
ATOM 2246 O O . ASP B 1 104 ? 12.813 -18.276 109.865 1.00 8.50 102 ASP B O 1
ATOM 2251 N N . VAL B 1 105 ? 11.239 -16.785 110.475 1.00 7.91 103 VAL B N 1
ATOM 2252 C CA . VAL B 1 105 ? 11.109 -17.402 111.808 1.00 9.79 103 VAL B CA 1
ATOM 2253 C C . VAL B 1 105 ? 10.532 -18.818 111.750 1.00 10.19 103 VAL B C 1
ATOM 2254 O O . VAL B 1 105 ? 10.495 -19.510 112.763 1.00 10.78 103 VAL B O 1
ATOM 2258 N N . THR B 1 106 ? 10.083 -19.245 110.568 1.00 9.71 104 THR B N 1
ATOM 2259 C CA . THR B 1 106 ? 9.591 -20.604 110.368 1.00 10.97 104 THR B CA 1
ATOM 2260 C C . THR B 1 106 ? 10.647 -21.529 109.744 1.00 10.96 104 THR B C 1
ATOM 2261 O O . THR B 1 106 ? 10.368 -22.708 109.521 1.00 12.55 104 THR B O 1
ATOM 2265 N N . ASN B 1 107 ? 11.834 -21.008 109.469 1.00 10.77 105 ASN B N 1
ATOM 2266 C CA . ASN B 1 107 ? 12.883 -21.744 108.741 1.00 12.21 105 ASN B CA 1
ATOM 2267 C C . ASN B 1 107 ? 14.199 -21.721 109.541 1.00 12.62 105 ASN B C 1
ATOM 2268 O O . ASN B 1 107 ? 14.941 -20.731 109.519 1.00 10.61 105 ASN B O 1
ATOM 2273 N N . GLU B 1 108 ? 14.480 -22.801 110.258 1.00 12.19 106 GLU B N 1
ATOM 2274 C CA A GLU B 1 108 ? 15.669 -22.871 111.111 0.47 13.65 106 GLU B CA 1
ATOM 2275 C CA B GLU B 1 108 ? 15.666 -22.832 111.114 0.53 11.23 106 GLU B CA 1
ATOM 2276 C C . GLU B 1 108 ? 16.957 -22.711 110.312 1.00 13.14 106 GLU B C 1
ATOM 2277 O O . GLU B 1 108 ? 17.890 -22.036 110.751 1.00 11.95 106 GLU B O 1
ATOM 2288 N N . ASP B 1 109 ? 17.017 -23.324 109.132 1.00 13.86 107 ASP B N 1
ATOM 2289 C CA A ASP B 1 109 ? 18.187 -23.169 108.260 0.38 12.92 107 ASP B CA 1
ATOM 2290 C CA B ASP B 1 109 ? 18.202 -23.174 108.298 0.62 11.68 107 ASP B CA 1
ATOM 2291 C C . ASP B 1 109 ? 18.517 -21.702 108.008 1.00 10.94 107 ASP B C 1
ATOM 2292 O O . ASP B 1 109 ? 19.692 -21.301 108.015 1.00 12.10 107 ASP B O 1
ATOM 2301 N N . SER B 1 110 ? 17.483 -20.891 107.779 1.00 9.28 108 SER B N 1
ATOM 2302 C CA . SER B 1 110 ? 17.715 -19.483 107.434 1.00 9.32 108 SER B CA 1
ATOM 2303 C C . SER B 1 110 ? 18.293 -18.730 108.638 1.00 8.51 108 SER B C 1
ATOM 2304 O O . SER B 1 110 ? 19.128 -17.836 108.467 1.00 9.86 108 SER B O 1
ATOM 2307 N N . PHE B 1 111 ? 17.881 -19.120 109.846 1.00 10.02 109 PHE B N 1
ATOM 2308 C CA . PHE B 1 111 ? 18.460 -18.545 111.053 1.00 8.64 109 PHE B CA 1
ATOM 2309 C C . PHE B 1 111 ? 19.907 -19.016 111.297 1.00 9.31 109 PHE B C 1
ATOM 2310 O O . PHE B 1 111 ? 20.776 -18.228 111.678 1.00 12.41 109 PHE B O 1
ATOM 2318 N N . ASN B 1 112 ? 20.159 -20.300 111.067 1.00 11.57 110 ASN B N 1
ATOM 2319 C CA . ASN B 1 112 ? 21.499 -20.856 111.220 1.00 12.46 110 ASN B CA 1
ATOM 2320 C C . ASN B 1 112 ? 22.493 -20.184 110.270 1.00 14.24 110 ASN B C 1
ATOM 2321 O O . ASN B 1 112 ? 23.695 -20.118 110.562 1.00 15.37 110 ASN B O 1
ATOM 2326 N N . SER B 1 113 ? 21.996 -19.695 109.144 1.00 10.77 111 SER B N 1
ATOM 2327 C CA . SER B 1 113 ? 22.850 -19.059 108.143 1.00 10.98 111 SER B CA 1
ATOM 2328 C C . SER B 1 113 ? 23.242 -17.631 108.476 1.00 11.29 111 SER B C 1
ATOM 2329 O O . SER B 1 113 ? 24.067 -17.044 107.777 1.00 11.82 111 SER B O 1
ATOM 2332 N N . VAL B 1 114 ? 22.671 -17.058 109.530 1.00 10.08 112 VAL B N 1
ATOM 2333 C CA . VAL B 1 114 ? 22.903 -15.642 109.824 1.00 10.67 112 VAL B CA 1
ATOM 2334 C C . VAL B 1 114 ? 24.394 -15.331 110.033 1.00 12.39 112 VAL B C 1
ATOM 2335 O O . VAL B 1 114 ? 24.870 -14.338 109.493 1.00 11.85 112 VAL B O 1
ATOM 2339 N N . GLN B 1 115 ? 25.130 -16.149 110.783 1.00 11.70 113 GLN B N 1
ATOM 2340 C CA . GLN B 1 115 ? 26.545 -15.846 110.992 1.00 12.91 113 GLN B CA 1
ATOM 2341 C C . GLN B 1 115 ? 27.316 -15.813 109.672 1.00 14.63 113 GLN B C 1
ATOM 2342 O O . GLN B 1 115 ? 28.206 -14.985 109.501 1.00 15.88 113 GLN B O 1
ATOM 2348 N N . ASP B 1 116 ? 26.952 -16.684 108.735 1.00 15.00 114 ASP B N 1
ATOM 2349 C CA . ASP B 1 116 ? 27.620 -16.672 107.422 1.00 14.94 114 ASP B CA 1
ATOM 2350 C C . ASP B 1 116 ? 27.317 -15.365 106.660 1.00 13.23 114 ASP B C 1
ATOM 2351 O O . ASP B 1 116 ? 28.224 -14.793 106.031 1.00 13.32 114 ASP B O 1
ATOM 2356 N N . TRP B 1 117 ? 26.085 -14.855 106.754 1.00 9.76 115 TRP B N 1
ATOM 2357 C CA . TRP B 1 117 ? 25.782 -13.558 106.143 1.00 9.07 115 TRP B CA 1
ATOM 2358 C C . TRP B 1 117 ? 26.571 -12.437 106.835 1.00 11.39 115 TRP B C 1
ATOM 2359 O O . TRP B 1 117 ? 27.055 -11.514 106.175 1.00 11.88 115 TRP B O 1
ATOM 2370 N N . VAL B 1 118 ? 26.687 -12.504 108.167 1.00 12.20 116 VAL B N 1
ATOM 2371 C CA . VAL B 1 118 ? 27.491 -11.514 108.887 1.00 11.60 116 VAL B CA 1
ATOM 2372 C C . VAL B 1 118 ? 28.939 -11.493 108.377 1.00 12.53 116 VAL B C 1
ATOM 2373 O O . VAL B 1 118 ? 29.526 -10.418 108.124 1.00 13.10 116 VAL B O 1
ATOM 2377 N N . THR B 1 119 ? 29.527 -12.678 108.192 1.00 12.52 117 THR B N 1
ATOM 2378 C CA . THR B 1 119 ? 30.883 -12.747 107.671 1.00 14.46 117 THR B CA 1
ATOM 2379 C C . THR B 1 119 ? 30.956 -12.116 106.281 1.00 14.08 117 THR B C 1
ATOM 2380 O O . THR B 1 119 ? 31.929 -11.423 105.970 1.00 14.05 117 THR B O 1
ATOM 2384 N N . GLN B 1 120 ? 29.937 -12.339 105.454 1.00 12.25 118 GLN B N 1
ATOM 2385 C CA A GLN B 1 120 ? 29.920 -11.723 104.126 0.72 13.47 118 GLN B CA 1
ATOM 2386 C CA B GLN B 1 120 ? 29.902 -11.703 104.138 0.28 13.30 118 GLN B CA 1
ATOM 2387 C C . GLN B 1 120 ? 29.925 -10.188 104.231 1.00 12.11 118 GLN B C 1
ATOM 2388 O O . GLN B 1 120 ? 30.672 -9.521 103.524 1.00 12.90 118 GLN B O 1
ATOM 2399 N N . ILE B 1 121 ? 29.092 -9.636 105.118 1.00 11.41 119 ILE B N 1
ATOM 2400 C CA . ILE B 1 121 ? 29.096 -8.190 105.330 1.00 12.50 119 ILE B CA 1
ATOM 2401 C C . ILE B 1 121 ? 30.460 -7.706 105.818 1.00 13.00 119 ILE B C 1
ATOM 2402 O O . ILE B 1 121 ? 30.994 -6.716 105.316 1.00 13.88 119 ILE B O 1
ATOM 2407 N N . LYS B 1 122 ? 31.046 -8.405 106.785 1.00 13.50 120 LYS B N 1
ATOM 2408 C CA . LYS B 1 122 ? 32.329 -7.956 107.313 1.00 14.99 120 LYS B CA 1
ATOM 2409 C C . LYS B 1 122 ? 33.450 -8.012 106.277 1.00 16.10 120 LYS B C 1
ATOM 2410 O O . LYS B 1 122 ? 34.436 -7.299 106.377 1.00 18.58 120 LYS B O 1
ATOM 2416 N N . THR B 1 123 ? 33.294 -8.868 105.278 1.00 15.70 121 THR B N 1
ATOM 2417 C CA . THR B 1 123 ? 34.309 -9.041 104.254 1.00 16.83 121 THR B CA 1
ATOM 2418 C C . THR B 1 123 ? 34.137 -8.044 103.108 1.00 16.87 121 THR B C 1
ATOM 2419 O O . THR B 1 123 ? 35.111 -7.463 102.639 1.00 19.18 121 THR B O 1
ATOM 2423 N N . TYR B 1 124 ? 32.897 -7.860 102.647 1.00 15.55 122 TYR B N 1
ATOM 2424 C CA . TYR B 1 124 ? 32.710 -7.164 101.371 1.00 17.94 122 TYR B CA 1
ATOM 2425 C C . TYR B 1 124 ? 32.076 -5.784 101.496 1.00 18.69 122 TYR B C 1
ATOM 2426 O O . TYR B 1 124 ? 31.965 -5.068 100.489 1.00 21.82 122 TYR B O 1
ATOM 2435 N N . SER B 1 125 ? 31.717 -5.390 102.711 1.00 18.38 123 SER B N 1
ATOM 2436 C CA . SER B 1 125 ? 31.102 -4.086 102.906 1.00 18.92 123 SER B CA 1
ATOM 2437 C C . SER B 1 125 ? 32.028 -3.037 103.490 1.00 21.14 123 SER B C 1
ATOM 2438 O O . SER B 1 125 ? 33.166 -3.303 103.884 1.00 24.66 123 SER B O 1
ATOM 2441 N N . TRP B 1 126 ? 31.501 -1.827 103.530 1.00 23.98 124 TRP B N 1
ATOM 2442 C CA . TRP B 1 126 ? 32.157 -0.654 104.087 1.00 30.51 124 TRP B CA 1
ATOM 2443 C C . TRP B 1 126 ? 32.310 -0.788 105.595 1.00 21.93 124 TRP B C 1
ATOM 2444 O O . TRP 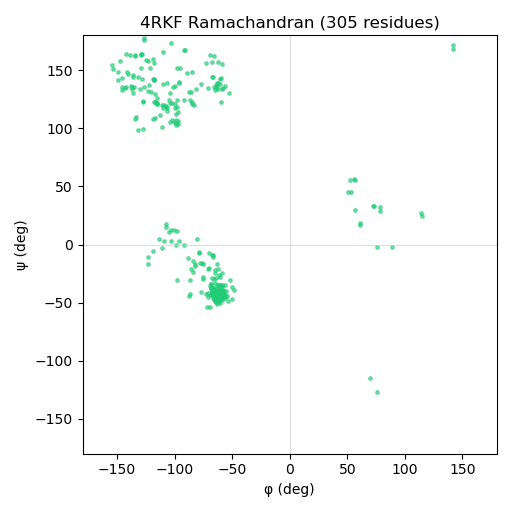B 1 126 ? 31.420 -1.336 106.245 1.00 20.32 124 TRP B O 1
ATOM 2455 N N . ASP B 1 127 ? 33.420 -0.290 106.137 1.00 24.29 125 ASP B N 1
ATOM 2456 C CA . ASP B 1 127 ? 33.652 -0.271 107.584 1.00 24.60 125 ASP B CA 1
ATOM 2457 C C . ASP B 1 127 ? 32.465 0.280 108.360 1.00 26.32 125 ASP B C 1
ATOM 2458 O O . ASP B 1 127 ? 32.131 -0.207 109.435 1.00 25.80 125 ASP B O 1
ATOM 2463 N N . ASN B 1 128 ? 31.828 1.308 107.816 1.00 21.24 126 ASN B N 1
ATOM 2464 C CA . ASN B 1 128 ? 30.790 1.959 108.594 1.00 22.78 126 ASN B CA 1
ATOM 2465 C C . ASN B 1 128 ? 29.393 1.491 108.254 1.00 20.49 126 ASN B C 1
ATOM 2466 O O . ASN B 1 128 ? 28.428 2.104 108.693 1.00 17.36 126 ASN B O 1
ATOM 2471 N N . ALA B 1 129 ? 29.270 0.408 107.492 1.00 15.98 127 ALA B N 1
ATOM 2472 C CA . ALA B 1 129 ? 27.937 -0.078 107.132 1.00 14.43 127 ALA B CA 1
ATOM 2473 C C . ALA B 1 129 ? 27.166 -0.503 108.379 1.00 14.79 127 ALA B C 1
ATOM 2474 O O . ALA B 1 129 ? 27.721 -1.132 109.287 1.00 19.08 127 ALA B O 1
ATOM 2476 N N . GLN B 1 130 ? 25.895 -0.124 108.433 1.00 12.99 128 GLN B N 1
ATOM 2477 C CA . GLN B 1 130 ? 25.030 -0.472 109.555 1.00 13.29 128 GLN B CA 1
ATOM 2478 C C . GLN B 1 130 ? 24.198 -1.694 109.188 1.00 11.82 128 GLN B C 1
ATOM 2479 O O . GLN B 1 130 ? 23.916 -1.927 108.030 1.00 12.54 128 GLN B O 1
ATOM 2485 N N . VAL B 1 131 ? 23.810 -2.489 110.180 1.00 10.54 129 VAL B N 1
ATOM 2486 C CA . VAL B 1 131 ? 23.116 -3.749 109.979 1.00 9.49 129 VAL B CA 1
ATOM 2487 C C . VAL B 1 131 ? 21.950 -3.863 110.958 1.00 9.31 129 VAL B C 1
ATOM 2488 O O . VAL B 1 131 ? 22.124 -3.576 112.155 1.00 11.40 129 VAL B O 1
ATOM 2492 N N . ILE B 1 132 ? 20.793 -4.303 110.461 1.00 8.79 130 ILE B N 1
ATOM 2493 C CA . ILE B 1 132 ? 19.674 -4.663 111.349 1.00 9.40 130 ILE B CA 1
ATOM 2494 C C . ILE B 1 132 ? 19.284 -6.115 111.057 1.00 7.43 130 ILE B C 1
ATOM 2495 O O . ILE B 1 132 ? 19.137 -6.517 109.892 1.00 8.13 130 ILE B O 1
ATOM 2500 N N . LEU B 1 133 ? 19.139 -6.918 112.112 1.00 8.68 131 LEU B N 1
ATOM 2501 C CA . LEU B 1 133 ? 18.677 -8.306 111.964 1.00 7.60 131 LEU B CA 1
ATOM 2502 C C . LEU B 1 133 ? 17.152 -8.349 111.989 1.00 6.96 131 LEU B C 1
ATOM 2503 O O . LEU B 1 133 ? 16.532 -7.753 112.878 1.00 9.22 131 LEU B O 1
ATOM 2508 N N . VAL B 1 134 ? 16.582 -9.055 111.020 1.00 7.32 132 VAL B N 1
ATOM 2509 C CA . VAL B 1 134 ? 15.133 -9.132 110.865 1.00 7.76 132 VAL B CA 1
ATOM 2510 C C . VAL B 1 134 ? 14.683 -10.594 110.790 1.00 7.06 132 VAL B C 1
ATOM 2511 O O . VAL B 1 134 ? 15.145 -11.365 109.949 1.00 8.47 132 VAL B O 1
ATOM 2515 N N . GLY B 1 135 ? 13.797 -10.978 111.698 1.00 7.71 133 GLY B N 1
ATOM 2516 C CA . GLY B 1 135 ? 13.099 -12.250 111.591 1.00 8.14 133 GLY B CA 1
ATOM 2517 C C . GLY B 1 135 ? 11.717 -12.030 111.001 1.00 7.37 133 GLY B C 1
ATOM 2518 O O . GLY B 1 135 ? 10.825 -11.506 111.653 1.00 8.10 133 GLY B O 1
ATOM 2519 N N . ASN B 1 136 ? 11.576 -12.390 109.725 1.00 8.45 134 ASN B N 1
ATOM 2520 C CA . ASN B 1 136 ? 10.336 -12.178 108.989 1.00 7.42 134 ASN B CA 1
ATOM 2521 C C . ASN B 1 136 ? 9.375 -13.373 109.069 1.00 8.55 134 ASN B C 1
ATOM 2522 O O . ASN B 1 136 ? 9.750 -14.468 109.520 1.00 8.77 134 ASN B O 1
ATOM 2527 N N . LYS B 1 137 ? 8.128 -13.126 108.647 1.00 7.02 135 LYS B N 1
ATOM 2528 C CA . LYS B 1 137 ? 7.009 -14.083 108.645 1.00 7.50 135 LYS B CA 1
ATOM 2529 C C . LYS B 1 137 ? 6.487 -14.336 110.069 1.00 9.51 135 LYS B C 1
ATOM 2530 O O . LYS B 1 137 ? 6.049 -15.437 110.399 1.00 10.26 135 LYS B O 1
ATOM 2536 N N . CYS B 1 138 ? 6.540 -13.303 110.920 1.00 8.70 136 CYS B N 1
ATOM 2537 C CA . CYS B 1 138 ? 6.056 -13.452 112.297 1.00 10.74 136 CYS B CA 1
ATOM 2538 C C . CYS B 1 138 ? 4.529 -13.661 112.376 1.00 12.29 136 CYS B C 1
ATOM 2539 O O . CYS B 1 138 ? 4.002 -14.009 113.443 1.00 13.08 136 CYS B O 1
ATOM 2542 N N . ASP B 1 139 ? 3.830 -13.489 111.246 1.00 10.01 137 ASP B N 1
ATOM 2543 C CA . ASP B 1 139 ? 2.414 -13.822 111.173 1.00 9.60 137 ASP B CA 1
ATOM 2544 C C . ASP B 1 139 ? 2.175 -15.319 111.227 1.00 13.27 137 ASP B C 1
ATOM 2545 O O . ASP B 1 139 ? 1.065 -15.756 111.537 1.00 15.38 137 ASP B O 1
ATOM 2550 N N . MET B 1 140 ? 3.200 -16.106 110.916 1.00 10.90 138 MET B N 1
ATOM 2551 C CA A MET B 1 140 ? 3.036 -17.557 110.861 0.39 12.28 138 MET B CA 1
ATOM 2552 C CA B MET B 1 140 ? 3.042 -17.556 110.869 0.61 12.23 138 MET B CA 1
ATOM 2553 C C . MET B 1 140 ? 3.335 -18.174 112.217 1.00 14.08 138 MET B C 1
ATOM 2554 O O . MET B 1 140 ? 4.268 -18.964 112.359 1.00 13.70 138 MET B O 1
ATOM 2563 N N . GLU B 1 141 ? 2.535 -17.821 113.219 1.00 14.63 139 GLU B N 1
ATOM 2564 C CA A GLU B 1 141 ? 2.837 -18.271 114.568 0.56 16.48 139 GLU B CA 1
ATOM 2565 C CA B GLU B 1 141 ? 2.814 -18.278 114.575 0.44 16.74 139 GLU B CA 1
ATOM 2566 C C . GLU B 1 141 ? 2.745 -19.797 114.673 1.00 16.39 139 GLU B C 1
ATOM 2567 O O . GLU B 1 141 ? 3.526 -20.419 115.401 1.00 17.79 139 GLU B O 1
ATOM 2578 N N . ASP B 1 142 ? 1.802 -20.407 113.963 1.00 14.62 140 ASP B N 1
ATOM 2579 C CA . ASP B 1 142 ? 1.660 -21.852 114.018 1.00 19.41 140 ASP B CA 1
ATOM 2580 C C . ASP B 1 142 ? 2.867 -22.605 113.452 1.00 18.58 140 ASP B C 1
ATOM 2581 O O . ASP B 1 142 ? 3.077 -23.768 113.773 1.00 21.11 140 ASP B O 1
ATOM 2586 N N . GLN B 1 143 ? 3.653 -21.943 112.608 1.00 16.47 141 GLN B N 1
ATOM 2587 C CA . GLN B 1 143 ? 4.780 -22.581 111.948 1.00 14.33 141 GLN B CA 1
ATOM 2588 C C . GLN B 1 143 ? 6.128 -22.083 112.499 1.00 14.64 141 GLN B C 1
ATOM 2589 O O . GLN B 1 143 ? 7.191 -22.484 112.038 1.00 13.57 141 GLN B O 1
ATOM 2595 N N . ARG B 1 144 ? 6.078 -21.223 113.507 1.00 12.92 142 ARG B N 1
ATOM 2596 C CA . ARG B 1 144 ? 7.294 -20.641 114.068 1.00 12.71 142 ARG B CA 1
ATOM 2597 C C . ARG B 1 144 ? 8.226 -21.695 114.668 1.00 13.15 142 ARG B C 1
ATOM 2598 O O . ARG B 1 144 ? 7.768 -22.571 115.446 1.00 15.70 142 ARG B O 1
ATOM 2606 N N . VAL B 1 145 ? 9.527 -21.606 114.347 1.00 12.56 143 VAL B N 1
ATOM 2607 C CA . VAL B 1 145 ? 10.516 -22.494 114.976 1.00 14.12 143 VAL B CA 1
ATOM 2608 C C . VAL B 1 145 ? 11.632 -21.714 115.671 1.00 12.89 143 VAL B C 1
ATOM 2609 O O . VAL B 1 145 ? 12.344 -22.296 116.508 1.00 14.86 143 VAL B O 1
ATOM 2613 N N . ILE B 1 146 ? 11.776 -20.429 115.346 1.00 13.03 144 ILE B N 1
ATOM 2614 C CA . ILE B 1 146 ? 12.694 -19.542 116.084 1.00 11.00 144 ILE B CA 1
ATOM 2615 C C . ILE B 1 146 ? 11.915 -18.582 116.966 1.00 10.89 144 ILE B C 1
ATOM 2616 O O . ILE B 1 146 ? 11.145 -17.776 116.461 1.00 13.40 144 ILE B O 1
ATOM 2621 N N . SER B 1 147 ? 12.096 -18.667 118.283 1.00 11.88 145 SER B N 1
ATOM 2622 C CA . SER B 1 147 ? 11.403 -17.734 119.169 1.00 11.46 145 SER B CA 1
ATOM 2623 C C . SER B 1 147 ? 11.923 -16.299 118.989 1.00 11.34 145 SER B C 1
ATOM 2624 O O . SER B 1 147 ? 13.055 -16.071 118.537 1.00 12.17 145 SER B O 1
ATOM 2627 N N . PHE B 1 148 ? 11.103 -15.321 119.351 1.00 11.44 146 PHE B N 1
ATOM 2628 C CA . PHE B 1 148 ? 11.546 -13.941 119.373 1.00 11.14 146 PHE B CA 1
ATOM 2629 C C . PHE B 1 148 ? 12.820 -13.834 120.213 1.00 11.35 146 PHE B C 1
ATOM 2630 O O . PHE B 1 148 ? 13.793 -13.214 119.775 1.00 11.85 146 PHE B O 1
ATOM 2638 N N . GLU B 1 149 ? 12.807 -14.426 121.410 1.00 15.25 147 GLU B N 1
ATOM 2639 C CA . GLU B 1 149 ? 13.949 -14.368 122.333 1.00 14.94 147 GLU B CA 1
ATOM 2640 C C . GLU B 1 149 ? 15.239 -14.875 121.713 1.00 14.38 147 GLU B C 1
ATOM 2641 O O . GLU B 1 149 ? 16.301 -14.337 121.954 1.00 13.33 147 GLU B O 1
ATOM 2647 N N . ARG B 1 150 ? 15.146 -15.943 120.940 1.00 12.98 148 ARG B N 1
ATOM 2648 C CA . ARG B 1 150 ? 16.337 -16.507 120.312 1.00 13.91 148 ARG B CA 1
ATOM 2649 C C . ARG B 1 150 ? 16.910 -15.566 119.254 1.00 12.45 148 ARG B C 1
ATOM 2650 O O . ARG B 1 150 ? 18.132 -15.411 119.135 1.00 11.61 148 ARG B O 1
ATOM 2658 N N . GLY B 1 151 ? 16.022 -14.954 118.478 1.00 11.59 149 GLY B N 1
ATOM 2659 C CA . GLY B 1 151 ? 16.452 -13.973 117.495 1.00 10.90 149 GLY B CA 1
ATOM 2660 C C . GLY B 1 151 ? 17.089 -12.762 118.153 1.00 10.55 149 GLY B C 1
ATOM 2661 O O . GLY B 1 151 ? 18.166 -12.309 117.742 1.00 10.28 149 GLY B O 1
ATOM 2662 N N . ARG B 1 152 ? 16.431 -12.233 119.182 1.00 9.47 150 ARG B N 1
ATOM 2663 C CA . ARG B 1 152 ? 16.990 -11.103 119.935 1.00 9.31 150 ARG B CA 1
ATOM 2664 C C . ARG B 1 152 ? 18.363 -11.443 120.541 1.00 11.61 150 ARG B C 1
ATOM 2665 O O . ARG B 1 152 ? 19.274 -10.600 120.540 1.00 10.94 150 ARG B O 1
ATOM 2673 N N . GLN B 1 153 ? 18.505 -12.655 121.075 1.00 11.12 151 GLN B N 1
ATOM 2674 C CA . GLN B 1 153 ? 19.757 -13.075 121.704 1.00 13.24 151 GLN B CA 1
ATOM 2675 C C . GLN B 1 153 ? 20.888 -13.010 120.685 1.00 13.18 151 GLN B C 1
ATOM 2676 O O . GLN B 1 153 ? 21.987 -12.536 120.995 1.00 12.54 151 GLN B O 1
ATOM 2682 N N . LEU B 1 154 ? 20.598 -13.465 119.466 1.00 12.05 152 LEU B N 1
ATOM 2683 C CA . LEU B 1 154 ? 21.612 -13.442 118.409 1.00 12.08 152 LEU B CA 1
ATOM 2684 C C . LEU B 1 154 ? 21.952 -12.005 118.030 1.00 11.78 152 LEU B C 1
ATOM 2685 O O . LEU B 1 154 ? 23.131 -11.643 117.906 1.00 11.22 152 LEU B O 1
ATOM 2690 N N . ALA B 1 155 ? 20.925 -11.164 117.865 1.00 10.24 153 ALA B N 1
ATOM 2691 C CA . ALA B 1 155 ? 21.162 -9.750 117.531 1.00 9.83 153 ALA B CA 1
ATOM 2692 C C . ALA B 1 155 ? 22.056 -9.092 118.590 1.00 10.25 153 ALA B C 1
ATOM 2693 O O . ALA B 1 155 ? 22.981 -8.349 118.274 1.00 11.94 153 ALA B O 1
ATOM 2695 N N . ASP B 1 156 ? 21.770 -9.369 119.860 1.00 9.70 154 ASP B N 1
ATOM 2696 C CA . ASP B 1 156 ? 22.547 -8.771 120.930 1.00 11.95 154 ASP B CA 1
ATOM 2697 C C . ASP B 1 156 ? 24.003 -9.263 120.938 1.00 11.26 154 ASP B C 1
ATOM 2698 O O . ASP B 1 156 ? 24.912 -8.484 121.197 1.00 13.82 154 ASP B O 1
ATOM 2703 N N . GLN B 1 157 ? 24.209 -10.547 120.635 1.00 11.26 155 GLN B N 1
ATOM 2704 C CA . GLN B 1 157 ? 25.554 -11.101 120.497 1.00 14.67 155 GLN B CA 1
ATOM 2705 C C . GLN B 1 157 ? 26.317 -10.434 119.339 1.00 13.22 155 GLN B C 1
ATOM 2706 O O . GLN B 1 157 ? 27.534 -10.254 119.411 1.00 16.37 155 GLN B O 1
ATOM 2712 N N . LEU B 1 158 ? 25.597 -10.088 118.275 1.00 12.54 156 LEU B N 1
ATOM 2713 C CA . LEU B 1 158 ? 26.207 -9.428 117.115 1.00 15.01 156 LEU B CA 1
ATOM 2714 C C . LEU B 1 158 ? 26.362 -7.923 117.305 1.00 17.83 156 LEU B C 1
ATOM 2715 O O . LEU B 1 158 ? 27.094 -7.277 116.548 1.00 20.97 156 LEU B O 1
ATOM 2720 N N . GLY B 1 159 ? 25.654 -7.367 118.284 1.00 11.27 157 GLY B N 1
ATOM 2721 C CA . GLY B 1 159 ? 25.655 -5.935 118.529 1.00 12.97 157 GLY B CA 1
ATOM 2722 C C . GLY B 1 159 ? 24.788 -5.125 117.576 1.00 12.34 157 GLY B C 1
ATOM 2723 O O . GLY B 1 159 ? 25.094 -3.961 117.271 1.00 17.36 157 GLY B O 1
ATOM 2724 N N . VAL B 1 160 ? 23.692 -5.716 117.112 1.00 11.69 158 VAL B N 1
ATOM 2725 C CA . VAL B 1 160 ? 22.828 -5.040 116.144 1.00 10.90 158 VAL B CA 1
ATOM 2726 C C . VAL B 1 160 ? 21.401 -4.979 116.657 1.00 10.33 158 VAL B C 1
ATOM 2727 O O . VAL B 1 160 ? 20.998 -5.755 117.538 1.00 10.41 158 VAL B O 1
ATOM 2731 N N . GLU B 1 161 ? 20.635 -4.040 116.118 1.00 10.14 159 GLU B N 1
ATOM 2732 C CA . GLU B 1 161 ? 19.218 -3.970 116.445 1.00 8.87 159 GLU B CA 1
ATOM 2733 C C . GLU B 1 161 ? 18.466 -5.161 115.833 1.00 8.58 159 GLU B C 1
ATOM 2734 O O . GLU B 1 161 ? 18.954 -5.813 114.909 1.00 9.92 159 GLU B O 1
ATOM 2740 N N . PHE B 1 162 ? 17.259 -5.386 116.349 1.00 9.69 160 PHE B N 1
ATOM 2741 C CA . PHE B 1 162 ? 16.454 -6.555 115.970 1.00 9.02 160 PHE B CA 1
ATOM 2742 C C . PHE B 1 162 ? 14.985 -6.213 115.868 1.00 8.53 160 PHE B C 1
ATOM 2743 O O . PHE B 1 162 ? 14.442 -5.504 116.716 1.00 10.56 160 PHE B O 1
ATOM 2751 N N . PHE B 1 163 ? 14.357 -6.710 114.795 1.00 8.34 161 PHE B N 1
ATOM 2752 C CA . PHE B 1 163 ? 12.899 -6.655 114.644 1.00 9.89 161 PHE B CA 1
ATOM 2753 C C . PHE B 1 163 ? 12.352 -7.975 114.139 1.00 8.24 161 PHE B C 1
ATOM 2754 O O . PHE B 1 163 ? 12.975 -8.639 113.318 1.00 8.13 161 PHE B O 1
ATOM 2762 N N . GLU B 1 164 ? 11.165 -8.338 114.624 1.00 7.80 162 GLU B N 1
ATOM 2763 C CA . GLU B 1 164 ? 10.363 -9.328 113.922 1.00 7.70 162 GLU B CA 1
ATOM 2764 C C . GLU B 1 164 ? 9.357 -8.604 113.050 1.00 8.81 162 GLU B C 1
ATOM 2765 O O . GLU B 1 164 ? 8.794 -7.590 113.447 1.00 10.39 162 GLU B O 1
ATOM 2771 N N . THR B 1 165 ? 9.168 -9.132 111.850 1.00 8.51 163 THR B N 1
ATOM 2772 C CA . THR B 1 165 ? 8.327 -8.478 110.855 1.00 8.01 163 THR B CA 1
ATOM 2773 C C . THR B 1 165 ? 7.383 -9.427 110.165 1.00 9.52 163 THR B C 1
ATOM 2774 O O . THR B 1 165 ? 7.578 -10.641 110.200 1.00 8.43 163 THR B O 1
ATOM 2778 N N . SER B 1 166 ? 6.368 -8.855 109.535 1.00 8.83 164 SER B N 1
ATOM 2779 C CA . SER B 1 166 ? 5.577 -9.604 108.555 1.00 9.86 164 SER B CA 1
ATOM 2780 C C . SER B 1 166 ? 5.382 -8.753 107.313 1.00 7.46 164 SER B C 1
ATOM 2781 O O . SER B 1 166 ? 4.641 -7.772 107.342 1.00 10.11 164 SER B O 1
ATOM 2784 N N . ALA B 1 167 ? 6.032 -9.132 106.219 1.00 7.97 165 ALA B N 1
ATOM 2785 C CA . ALA B 1 167 ? 5.718 -8.495 104.955 1.00 9.20 165 ALA B CA 1
ATOM 2786 C C . ALA B 1 167 ? 4.256 -8.752 104.589 1.00 9.78 165 ALA B C 1
ATOM 2787 O O . ALA B 1 167 ? 3.589 -7.893 103.991 1.00 10.42 165 ALA B O 1
ATOM 2789 N N . LYS B 1 168 ? 3.752 -9.929 104.944 1.00 8.68 166 LYS B N 1
ATOM 2790 C CA . LYS B 1 168 ? 2.392 -10.300 104.540 1.00 10.60 166 LYS B CA 1
ATOM 2791 C C . LYS B 1 168 ? 1.338 -9.437 105.226 1.00 10.30 166 LYS B C 1
ATOM 2792 O O . LYS B 1 168 ? 0.384 -9.000 104.586 1.00 11.88 166 LYS B O 1
ATOM 2798 N N . GLU B 1 169 ? 1.500 -9.187 106.529 1.00 11.26 167 GLU B N 1
ATOM 2799 C CA . GLU B 1 169 ? 0.484 -8.413 107.237 1.00 10.88 167 GLU B CA 1
ATOM 2800 C C . GLU B 1 169 ? 0.941 -6.995 107.593 1.00 11.55 167 GLU B C 1
ATOM 2801 O O . GLU B 1 169 ? 0.267 -6.287 108.358 1.00 13.02 167 GLU B O 1
ATOM 2807 N N . ASN B 1 170 ? 2.037 -6.561 106.959 1.00 9.70 168 ASN B N 1
ATOM 2808 C CA . ASN B 1 170 ? 2.606 -5.217 107.141 1.00 10.44 168 ASN B CA 1
ATOM 2809 C C . ASN B 1 170 ? 2.911 -4.919 108.616 1.00 12.35 168 ASN B C 1
ATOM 2810 O O . ASN B 1 170 ? 2.446 -3.926 109.185 1.00 13.87 168 ASN B O 1
ATOM 2815 N N . VAL B 1 171 ? 3.714 -5.781 109.223 1.00 10.70 169 VAL B N 1
ATOM 2816 C CA . VAL B 1 171 ? 4.109 -5.576 110.613 1.00 12.03 169 VAL B CA 1
ATOM 2817 C C . VAL B 1 171 ? 5.602 -5.234 110.660 1.00 9.74 169 VAL B C 1
ATOM 2818 O O . VAL B 1 171 ? 6.446 -6.024 110.237 1.00 10.00 169 VAL B O 1
ATOM 2822 N N . ASN B 1 172 ? 5.886 -4.043 111.199 1.00 11.17 170 ASN B N 1
ATOM 2823 C CA . ASN B 1 172 ? 7.235 -3.523 111.425 1.00 10.61 170 ASN B CA 1
ATOM 2824 C C . ASN B 1 172 ? 8.097 -3.343 110.174 1.00 10.19 170 ASN B C 1
ATOM 2825 O O . ASN B 1 172 ? 9.321 -3.206 110.282 1.00 10.74 170 ASN B O 1
ATOM 2830 N N . VAL B 1 173 ? 7.487 -3.301 108.987 1.00 8.74 171 VAL B N 1
ATOM 2831 C CA . VAL B 1 173 ? 8.269 -3.126 107.754 1.00 9.32 171 VAL B CA 1
ATOM 2832 C C . VAL B 1 173 ? 8.813 -1.700 107.659 1.00 11.33 171 VAL B C 1
ATOM 2833 O O . VAL B 1 173 ? 10.034 -1.497 107.547 1.00 11.51 171 VAL B O 1
ATOM 2837 N N . LYS B 1 174 ? 7.926 -0.722 107.765 1.00 12.63 172 LYS B N 1
ATOM 2838 C CA . LYS B 1 174 ? 8.342 0.683 107.804 1.00 10.89 172 LYS B CA 1
ATOM 2839 C C . LYS B 1 174 ? 9.278 0.899 108.990 1.00 11.53 172 LYS B C 1
ATOM 2840 O O . LYS B 1 174 ? 10.270 1.599 108.867 1.00 13.85 172 LYS B O 1
ATOM 2846 N N . ALA B 1 175 ? 8.995 0.284 110.138 1.00 11.64 173 ALA B N 1
ATOM 2847 C CA . ALA B 1 175 ? 9.861 0.482 111.306 1.00 11.64 173 ALA B CA 1
ATOM 2848 C C . ALA B 1 175 ? 11.317 0.097 111.034 1.00 9.93 173 ALA B C 1
ATOM 2849 O O . ALA B 1 175 ? 12.255 0.798 111.488 1.00 12.70 173 ALA B O 1
ATOM 2851 N N . VAL B 1 176 ? 11.528 -1.014 110.326 1.00 8.87 174 VAL B N 1
ATOM 2852 C CA . VAL B 1 176 ? 12.909 -1.437 110.036 1.00 7.63 174 VAL B CA 1
ATOM 2853 C C . VAL B 1 176 ? 13.622 -0.416 109.141 1.00 8.80 174 VAL B C 1
ATOM 2854 O O . VAL B 1 176 ? 14.750 -0.017 109.429 1.00 10.71 174 VAL B O 1
ATOM 2858 N N . PHE B 1 177 ? 12.984 0.005 108.050 1.00 9.06 175 PHE B N 1
ATOM 2859 C CA . PHE B 1 177 ? 13.625 0.972 107.158 1.00 10.25 175 PHE B CA 1
ATOM 2860 C C . PHE B 1 177 ? 13.889 2.298 107.867 1.00 10.92 175 PHE B C 1
ATOM 2861 O O . PHE B 1 177 ? 14.928 2.920 107.653 1.00 13.17 175 PHE B O 1
ATOM 2869 N N . GLU B 1 178 ? 12.954 2.732 108.714 1.00 10.93 176 GLU B N 1
ATOM 2870 C CA . GLU B 1 178 ? 13.108 3.994 109.424 1.00 12.78 176 GLU B CA 1
ATOM 2871 C C . GLU B 1 178 ? 14.251 3.922 110.427 1.00 12.22 176 GLU B C 1
ATOM 2872 O O . GLU B 1 178 ? 15.053 4.849 110.526 1.00 14.01 176 GLU B O 1
ATOM 2878 N N . ARG B 1 179 ? 14.341 2.810 111.145 1.00 10.99 177 ARG B N 1
ATOM 2879 C CA . ARG B 1 179 ? 15.429 2.646 112.105 1.00 11.30 177 ARG B CA 1
ATOM 2880 C C . ARG B 1 179 ? 16.771 2.594 111.395 1.00 13.41 177 ARG B C 1
ATOM 2881 O O . ARG B 1 179 ? 17.755 3.177 111.859 1.00 12.74 177 ARG B O 1
ATOM 2889 N N . LEU B 1 180 ? 16.818 1.900 110.261 1.00 10.90 178 LEU B N 1
ATOM 2890 C CA . LEU B 1 180 ? 18.081 1.802 109.520 1.00 11.06 178 LEU B CA 1
ATOM 2891 C C . LEU B 1 180 ? 18.547 3.177 109.029 1.00 13.25 178 LEU B C 1
ATOM 2892 O O . LEU B 1 180 ? 19.727 3.543 109.169 1.00 13.02 178 LEU B O 1
ATOM 2897 N N . VAL B 1 181 ? 17.630 3.962 108.481 1.00 10.88 179 VAL B N 1
ATOM 2898 C CA . VAL B 1 181 ? 17.971 5.338 108.098 1.00 12.97 179 VAL B CA 1
ATOM 2899 C C . VAL B 1 181 ? 18.543 6.130 109.283 1.00 13.83 179 VAL B C 1
ATOM 2900 O O . VAL B 1 181 ? 19.566 6.805 109.166 1.00 14.28 179 VAL B O 1
ATOM 2904 N N . ASP B 1 182 ? 17.908 6.005 110.443 1.00 13.91 180 ASP B N 1
ATOM 2905 C CA . ASP B 1 182 ? 18.356 6.778 111.580 1.00 15.33 180 ASP B CA 1
ATOM 2906 C C . ASP B 1 182 ? 19.749 6.375 112.063 1.00 13.31 180 ASP B C 1
ATOM 2907 O O . ASP B 1 182 ? 20.567 7.238 112.368 1.00 14.88 180 ASP B O 1
ATOM 2912 N N . ILE B 1 183 ? 20.056 5.081 112.076 1.00 12.48 181 ILE B N 1
ATOM 2913 C CA . ILE B 1 183 ? 21.379 4.687 112.571 1.00 15.07 181 ILE B CA 1
ATOM 2914 C C . ILE B 1 183 ? 22.468 4.994 111.530 1.00 16.62 181 ILE B C 1
ATOM 2915 O O . ILE B 1 183 ? 23.616 5.271 111.904 1.00 15.23 181 ILE B O 1
ATOM 2920 N N . ILE B 1 184 ? 22.114 5.000 110.241 1.00 12.86 182 ILE B N 1
ATOM 2921 C CA . ILE B 1 184 ? 23.073 5.462 109.225 1.00 13.88 182 ILE B CA 1
ATOM 2922 C C . ILE B 1 184 ? 23.351 6.950 109.420 1.00 16.92 182 ILE B C 1
ATOM 2923 O O . ILE B 1 184 ? 24.506 7.376 109.414 1.00 16.53 182 ILE B O 1
ATOM 2928 N N . CYS B 1 185 ? 22.299 7.739 109.612 1.00 15.83 183 CYS B N 1
ATOM 2929 C CA . CYS B 1 185 ? 22.461 9.169 109.860 1.00 17.54 183 CYS B CA 1
ATOM 2930 C C . CYS B 1 185 ? 23.304 9.460 111.095 1.00 18.43 183 CYS B C 1
ATOM 2931 O O . CYS B 1 185 ? 24.158 10.354 111.084 1.00 19.78 183 CYS B O 1
ATOM 2934 N N . ASP B 1 186 ? 23.067 8.694 112.155 1.00 17.02 184 ASP B N 1
ATOM 2935 C CA . ASP B 1 186 ? 23.807 8.897 113.397 1.00 19.20 184 ASP B CA 1
ATOM 2936 C C . ASP B 1 186 ? 25.287 8.621 113.204 1.00 22.47 184 ASP B C 1
ATOM 2937 O O . ASP B 1 186 ? 26.132 9.372 113.688 1.00 23.35 184 ASP B O 1
ATOM 2942 N N . LYS B 1 187 ? 25.592 7.530 112.508 1.00 20.52 185 LYS B N 1
ATOM 2943 C CA . LYS B 1 187 ? 26.981 7.161 112.235 1.00 22.43 185 LYS B CA 1
ATOM 2944 C C . LYS B 1 187 ? 27.694 8.256 111.446 1.00 28.30 185 LYS B C 1
ATOM 2945 O O . LYS B 1 187 ? 28.841 8.592 111.745 1.00 31.46 185 LYS B O 1
ATOM 2951 N N . MET B 1 188 ? 27.002 8.841 110.466 1.00 21.96 186 MET B N 1
ATOM 2952 C CA . MET B 1 188 ? 27.555 9.938 109.667 1.00 28.03 186 MET B CA 1
ATOM 2953 C C . MET B 1 188 ? 27.947 11.126 110.507 1.00 29.74 186 MET B C 1
ATOM 2954 O O . MET B 1 188 ? 28.907 11.820 110.188 1.00 31.90 186 MET B O 1
ATOM 2959 N N . SER B 1 189 ? 27.184 11.378 111.563 1.00 33.09 187 SER B N 1
ATOM 2960 C CA . SER B 1 189 ? 27.368 12.588 112.361 1.00 41.94 187 SER B CA 1
ATOM 2961 C C . SER B 1 189 ? 28.459 12.431 113.417 1.00 48.29 187 SER B C 1
ATOM 2962 O O . SER B 1 189 ? 28.940 11.326 113.672 1.00 49.33 187 SER B O 1
#

CATH classification: 3.40.50.300

InterPro domains:
  IPR001806 Small GTPase [PF00071] (23-182)
  IPR001806 Small GTPase [PS51421] (14-220)
  IPR001806 Small GTPase [SM00174] (24-185)
  IPR005225 Small GTP-binding domain [TIGR00231] (20-176)
  IPR027417 P-loop containing nucleoside triphosphate hydrolase [G3DSA:3.40.50.300] (5-188)
  IPR027417 P-loop containing nucleoside triphosphate hydrolase [SSF52540] (17-194)
  IPR037872 Rab3 [cd01865] (21-185)
  IPR050305 Small GTPase superfamily, Rab [PTHR47980] (13-202)

Secondary structure (DSSP, 8-state):
---SEEEEEEEEESTTSSHHHHHHHHHHS-------PPPSEEEEEEEEEETTEEEEEEEEEE--SGGGHHHHHHTTTT-SEEEEEEETT-HHHHHTHHHHHHHHHHHS-TT-EEEEEEE-TT-GGG--S-HHHHHHHHHHHT-EEEE-BTTTTBSHHHHHHHHHHHHHHH-/--SSEEEEEEEEESTTSSHHHHHHHHHHS---S------SEEEEEEEEEETTEEEEEEEEEE--SGGGHHHHHTT-TT-SEEEEEEETT-HHHHHTHHHHHHHHHHHS-TT-EEEEEEE-TT-GGG--S-HHHHHHHHHHHT-EEEE-BTTTTBSHHHHHHHHHHHHHHHH-

B-factor: mean 17.84, std 9.93, range [4.41, 74.55]

Radius of gyration: 21.87 Å; Cα contacts (8 Å, |Δi|>4): 691; chains: 2; bounding box: 35×54×63 Å

Organism: Drosophila melanogaster (NCBI:txid7227)

Solvent-accessible surface area: 17149 Å² total; per-residue (Å²): 197,113,72,58,77,90,5,34,0,0,0,0,0,31,30,41,0,14,12,66,26,0,5,67,33,17,32,73,98,38,71,68,105,63,132,125,42,27,111,10,34,82,91,70,73,65,60,30,158,49,70,140,80,87,2,61,0,52,0,30,5,3,2,7,73,145,204,38,68,118,84,2,10,63,69,1,196,18,0,55,0,0,0,0,1,0,4,0,34,41,72,102,2,22,98,26,0,98,107,12,25,83,42,4,147,83,111,19,128,145,83,14,36,20,0,0,0,0,3,53,20,44,68,110,142,94,57,73,0,45,73,90,90,0,32,68,20,0,38,126,46,68,31,50,6,39,14,0,0,3,108,109,65,61,64,2,123,32,0,0,95,34,0,3,16,22,6,37,74,125,147,203,120,67,83,73,100,2,37,0,0,0,0,0,33,31,46,0,13,12,49,36,0,1,73,32,25,24,80,97,58,80,88,105,63,134,126,44,19,100,7,29,72,100,66,56,57,66,34,143,67,61,96,81,141,1,51,0,44,0,49,1,2,1,8,64,131,192,29,70,112,83,2,21,69,81,1,194,44,0,30,0,0,0,0,0,0,4,0,32,42,92,101,1,18,90,28,0,95,108,10,15,81,37,10,162,84,102,23,103,144,49,16,39,26,0,1,0,0,3,54,18,42,63,105,142,94,61,77,0,52,70,90,91,0,34,68,20,0,38,123,45,67,31,51,8,38,14,0,0,3,105,110,78,61,65,2,127,33,0,0,74,33,0,4,19,24,3,29,60,109,97,127

Nearest PDB structures (foldseek):
  4rkf-assembly1_A  TM=1.006E+00  e=2.083E-37  Drosophila melanogaster
  3rab-assembly1_A  TM=9.940E-01  e=4.747E-32  Rattus norvegicus
  8a4b-assembly2_D  TM=9.949E-01  e=2.918E-31  Homo sapiens
  9ikq-assembly1_B  TM=9.956E-01  e=1.994E-27  Homo sapiens
  4lhw-assembly2_B  TM=9.898E-01  e=3.555E-26  Homo sapiens

Foldseek 3Di:
DPFDEEFEEEEEFAQPQQQVLLCCCVPPVDGDPDRDFDDAKDWDWDWDADPNGIYIYTYMYGTRDPVRVVSNLQVQERGQEYEYEAEQLDVVRVVCRVVVVVSNVPRHDPNRAYEYEHEPVVPVVRGDHDPVNSVVVCVVVPHHYDYYYSPVGGCSVVVVVVNVVVSVVSD/DPFPEEAEEEEEFAWPQQQVLLVCCVVPVDHDPDDDFDDQKDWDWDWDADPNGIYIYTYIYGGRDPVRPVRNLQPQERHQEYEYEGEQLDVVRVVCSVVVVVSNVPRHDPNRAYEYEHEPVVPVVRGDHDPVNSVVVCVVVVHHYDYYYSPVGGCSVVVVVVNVVSSVVSVD

GO terms:
  GO:0048786 presynaptic active zone (C, IDA)
  GO:0008021 synaptic vesicle (C, IDA)
  GO:0046718 symbiont entry into host cell (P, HMP)
  GO:0045202 synapse (C, HDA)
  GO:0008021 synaptic vesicle (C, HDA)
  GO:0048789 cytoskeletal matrix organization at active zone (P, IMP)
  GO:0048790 maintenance of presynaptic active zone structure (P, IMP)
  GO:0016192 vesicle-mediated transport (P, IPI)
  GO:0000287 magnesium ion binding (F, IDA)
  GO:0005525 GTP binding (F, IDA)
  GO:0045202 synapse (C, IMP)
  GO:0046928 regulation of neurotransmitter secretion (P, IMP)